Protein AF-A0A6I5R220-F1 (afdb_monomer_lite)

Sequence (274 aa):
MAISTFLANNLNDLVFGGTAYTPPTNISVQLWNASAQTAYDGYSAQTIAVGTGTWNAAATDGSGRAVISPTSLPTFPAPNSLSGDADITELRLYDGANLLYTLTFATAIQLSVGDAIEITTLDVRLGDDTTSGFSNAIELALLNHVFRGTVYTPPANLFFDAYSTAPSVADGSGGTLTDYGSYAQVSVANNATNFPNAVTSTNDSVKSTGAQIDFIQATSDATSNIAAIAVWNEAGRTNLIAVAPLPTSKPVQSGNNVYIPNGQELMRIKPTAA

Structure (mmCIF, N/CA/C/O backbone):
data_AF-A0A6I5R220-F1
#
_entry.id   AF-A0A6I5R220-F1
#
loop_
_atom_site.group_PDB
_atom_site.id
_atom_site.type_symbol
_atom_site.label_atom_id
_atom_site.label_alt_id
_atom_site.label_comp_id
_atom_site.label_asym_id
_atom_site.label_entity_id
_atom_site.label_seq_id
_atom_site.pdbx_PDB_ins_code
_atom_site.Cartn_x
_atom_site.Cartn_y
_atom_site.Cartn_z
_atom_site.occupancy
_atom_site.B_iso_or_equiv
_atom_site.auth_seq_id
_atom_site.auth_comp_id
_atom_site.auth_asym_id
_atom_site.auth_atom_id
_atom_site.pdbx_PDB_model_num
ATOM 1 N N . MET A 1 1 ? 12.938 3.528 -4.477 1.00 84.94 1 MET A N 1
ATOM 2 C CA . MET A 1 1 ? 12.005 3.908 -5.559 1.00 84.94 1 MET A CA 1
ATOM 3 C C . MET A 1 1 ? 10.752 4.476 -4.927 1.00 84.94 1 MET A C 1
ATOM 5 O O . MET A 1 1 ? 10.307 3.920 -3.932 1.00 84.94 1 MET A O 1
ATOM 9 N N . ALA A 1 2 ? 10.218 5.554 -5.483 1.00 87.44 2 ALA A N 1
ATOM 10 C CA . ALA A 1 2 ? 8.952 6.163 -5.109 1.00 87.44 2 ALA A CA 1
ATOM 11 C C . ALA A 1 2 ? 7.800 5.517 -5.883 1.00 87.44 2 ALA A C 1
ATOM 13 O O . ALA A 1 2 ? 7.897 5.364 -7.100 1.00 87.44 2 ALA A O 1
ATOM 14 N N . ILE A 1 3 ? 6.720 5.154 -5.194 1.00 90.50 3 ILE A N 1
ATOM 15 C CA . ILE A 1 3 ? 5.463 4.723 -5.820 1.00 90.50 3 ILE A CA 1
ATOM 16 C C . ILE A 1 3 ? 4.746 5.923 -6.450 1.00 90.50 3 ILE A C 1
ATOM 18 O O . ILE A 1 3 ? 4.763 7.013 -5.888 1.00 90.50 3 ILE A O 1
ATOM 22 N N . SER A 1 4 ? 4.098 5.742 -7.598 1.00 91.69 4 SER A N 1
ATOM 23 C CA . SER A 1 4 ? 3.282 6.788 -8.212 1.00 91.69 4 SER A CA 1
ATOM 24 C C . SER A 1 4 ? 1.934 6.938 -7.507 1.00 91.69 4 SER A C 1
ATOM 26 O O . SER A 1 4 ? 1.393 5.996 -6.927 1.00 91.69 4 SER A O 1
ATOM 28 N N . THR A 1 5 ? 1.319 8.109 -7.644 1.00 90.62 5 THR A N 1
ATOM 29 C CA . THR A 1 5 ? -0.059 8.335 -7.195 1.00 90.62 5 THR A CA 1
ATOM 30 C C . THR A 1 5 ? -1.062 7.401 -7.880 1.00 90.62 5 THR A C 1
ATOM 32 O O . THR A 1 5 ? -2.004 6.943 -7.240 1.00 90.62 5 THR A O 1
ATOM 35 N N . PHE A 1 6 ? -0.853 7.084 -9.165 1.00 92.94 6 PHE A N 1
ATOM 36 C CA . PHE A 1 6 ? -1.699 6.136 -9.892 1.00 92.94 6 PHE A CA 1
ATOM 37 C C . PHE A 1 6 ? -1.700 4.770 -9.207 1.00 92.94 6 PHE A C 1
ATOM 39 O O . PHE A 1 6 ? -2.766 4.244 -8.883 1.00 92.94 6 PHE A O 1
ATOM 46 N N . LEU A 1 7 ? -0.516 4.204 -8.961 1.00 93.94 7 LEU A N 1
ATOM 47 C CA . LEU A 1 7 ? -0.417 2.886 -8.351 1.00 93.94 7 LEU A CA 1
ATOM 48 C C . LEU A 1 7 ? -0.923 2.931 -6.909 1.00 93.94 7 LEU A C 1
ATOM 50 O O . LEU A 1 7 ? -1.703 2.074 -6.514 1.00 93.94 7 LEU A O 1
ATOM 54 N N . ALA A 1 8 ? -0.552 3.959 -6.148 1.00 92.50 8 ALA A N 1
ATOM 55 C CA . ALA A 1 8 ? -0.993 4.123 -4.771 1.00 92.50 8 ALA A CA 1
ATOM 56 C C . ALA A 1 8 ? -2.530 4.171 -4.642 1.00 92.50 8 ALA A C 1
ATOM 58 O O . ALA A 1 8 ? -3.088 3.454 -3.813 1.00 92.50 8 ALA A O 1
ATOM 59 N N . ASN A 1 9 ? -3.223 4.930 -5.501 1.00 92.94 9 ASN A N 1
ATOM 60 C CA . ASN A 1 9 ? -4.690 4.978 -5.509 1.00 92.94 9 ASN A CA 1
ATOM 61 C C . ASN A 1 9 ? -5.296 3.613 -5.849 1.00 92.94 9 ASN A C 1
ATOM 63 O O . ASN A 1 9 ? -6.164 3.141 -5.121 1.00 92.94 9 ASN A O 1
ATOM 67 N N . ASN A 1 10 ? -4.800 2.944 -6.895 1.00 94.50 10 ASN A N 1
ATOM 68 C CA . ASN A 1 10 ? -5.306 1.625 -7.284 1.00 94.50 10 ASN A CA 1
ATOM 69 C C . ASN A 1 10 ? -5.078 0.564 -6.198 1.00 94.50 10 ASN A C 1
ATOM 71 O O . ASN A 1 10 ? -5.952 -0.263 -5.969 1.00 94.50 10 ASN A O 1
ATOM 75 N N . LEU A 1 11 ? -3.939 0.584 -5.498 1.00 94.56 11 LEU A N 1
ATOM 76 C CA . LEU A 1 11 ? -3.676 -0.344 -4.394 1.00 94.56 11 LEU A CA 1
ATOM 77 C C . LEU A 1 11 ? -4.565 -0.055 -3.179 1.00 94.56 11 LEU A C 1
ATOM 79 O O . LEU A 1 11 ? -5.108 -0.986 -2.586 1.00 94.56 11 LEU A O 1
ATOM 83 N N . ASN A 1 12 ? -4.766 1.221 -2.837 1.00 93.56 12 ASN A N 1
ATOM 84 C CA . ASN A 1 12 ? -5.718 1.617 -1.800 1.00 93.56 12 ASN A CA 1
ATOM 85 C C . ASN A 1 12 ? -7.146 1.178 -2.149 1.00 93.56 12 ASN A C 1
ATOM 87 O O . ASN A 1 12 ? -7.842 0.648 -1.288 1.00 93.56 12 ASN A O 1
ATOM 91 N N . ASP A 1 13 ? -7.564 1.347 -3.401 1.00 94.75 13 ASP A N 1
ATOM 92 C CA . ASP A 1 13 ? -8.899 0.978 -3.885 1.00 94.75 13 ASP A CA 1
ATOM 93 C C . ASP A 1 13 ? -9.097 -0.533 -4.049 1.00 94.75 13 ASP A C 1
ATOM 95 O O . ASP A 1 13 ? -10.219 -1.044 -3.934 1.00 94.75 13 ASP A O 1
ATOM 99 N N . LEU A 1 14 ? -8.008 -1.260 -4.291 1.00 95.25 14 LEU A N 1
ATOM 100 C CA . LEU A 1 14 ? -7.991 -2.713 -4.313 1.00 95.25 14 LEU A CA 1
ATOM 101 C C . LEU A 1 14 ? -8.173 -3.278 -2.902 1.00 95.25 14 LEU A C 1
ATOM 103 O O . LEU A 1 14 ? -8.978 -4.184 -2.718 1.00 95.25 14 LEU A O 1
ATOM 107 N N . VAL A 1 15 ? -7.454 -2.759 -1.900 1.00 94.94 15 VAL A N 1
ATOM 108 C CA . VAL A 1 15 ? -7.567 -3.239 -0.508 1.00 94.94 15 VAL A CA 1
ATOM 109 C C . VAL A 1 15 ? -8.880 -2.793 0.132 1.00 94.94 15 VAL A C 1
ATOM 111 O O . VAL A 1 15 ? -9.584 -3.602 0.742 1.00 94.94 15 VAL A O 1
ATOM 114 N N . PHE A 1 16 ? -9.220 -1.517 -0.030 1.00 93.38 16 PHE A N 1
ATOM 115 C CA . PHE A 1 16 ? -10.389 -0.876 0.555 1.00 93.38 16 PHE A CA 1
ATOM 116 C C . PHE A 1 16 ? -11.373 -0.479 -0.549 1.00 93.38 16 PHE A C 1
ATOM 118 O O . PHE A 1 16 ? -11.026 0.228 -1.484 1.00 93.38 16 PHE A O 1
ATOM 125 N N . GLY A 1 17 ? -12.635 -0.860 -0.426 1.00 90.56 17 GLY A N 1
ATOM 126 C CA . GLY A 1 17 ? -13.684 -0.577 -1.408 1.00 90.56 17 GLY A CA 1
ATOM 127 C C . GLY A 1 17 ? -13.934 -1.711 -2.401 1.00 90.56 17 GLY A C 1
ATOM 128 O O . GLY A 1 17 ? -14.949 -1.678 -3.096 1.00 90.56 17 GLY A O 1
ATOM 129 N N . GLY A 1 18 ? -13.061 -2.726 -2.427 1.00 78.81 18 GLY A N 1
ATOM 130 C CA . GLY A 1 18 ? -13.251 -3.950 -3.208 1.00 78.81 18 GLY A CA 1
ATOM 131 C C . GLY A 1 18 ? -13.250 -3.722 -4.719 1.00 78.81 18 GLY A C 1
ATOM 132 O O . GLY A 1 18 ? -13.883 -4.478 -5.456 1.00 78.81 18 GLY A O 1
ATOM 133 N N . THR A 1 19 ? -12.600 -2.657 -5.190 1.00 83.50 19 THR A N 1
ATOM 134 C CA . THR A 1 19 ? -12.535 -2.373 -6.626 1.00 83.50 19 THR A CA 1
ATOM 135 C C . THR A 1 19 ? -11.499 -3.264 -7.308 1.00 83.50 19 THR A C 1
ATOM 137 O O . THR A 1 19 ? -10.536 -3.726 -6.695 1.00 83.50 19 THR A O 1
ATOM 140 N N . ALA A 1 20 ? -11.709 -3.533 -8.595 1.00 83.31 20 ALA A N 1
ATOM 141 C CA . ALA A 1 20 ? -10.783 -4.341 -9.369 1.00 83.31 20 ALA A CA 1
ATOM 142 C C . ALA A 1 20 ? -9.606 -3.485 -9.852 1.00 83.31 20 ALA A C 1
ATOM 144 O O . ALA A 1 20 ? -9.767 -2.644 -10.734 1.00 83.31 20 ALA A O 1
ATOM 145 N N . TYR A 1 21 ? -8.416 -3.770 -9.336 1.00 94.06 21 TYR A N 1
ATOM 146 C CA . TYR A 1 21 ? -7.161 -3.470 -10.014 1.00 94.06 21 TYR A CA 1
ATOM 147 C C . TYR A 1 21 ? -6.661 -4.781 -10.616 1.00 94.06 21 TYR A C 1
ATOM 149 O O . TYR A 1 21 ? -6.528 -5.779 -9.912 1.00 94.06 21 TYR A O 1
ATOM 157 N N . THR A 1 22 ? -6.510 -4.822 -11.939 1.00 94.31 22 THR A N 1
ATOM 158 C CA . THR A 1 22 ? -6.007 -6.019 -12.623 1.00 94.31 22 THR A CA 1
ATOM 159 C C . THR A 1 22 ? -4.489 -5.936 -12.651 1.00 94.31 22 THR A C 1
ATOM 161 O O . THR A 1 22 ? -3.970 -4.879 -13.014 1.00 94.31 22 THR A O 1
ATOM 164 N N . PRO A 1 23 ? -3.769 -7.012 -12.301 1.00 93.81 23 PRO A N 1
ATOM 165 C CA . PRO A 1 23 ? -2.322 -6.974 -12.342 1.00 93.81 23 PRO A CA 1
ATOM 166 C C . PRO A 1 23 ? -1.833 -6.734 -13.782 1.00 93.81 23 PRO A C 1
ATOM 168 O O . PRO A 1 23 ? -2.408 -7.304 -14.720 1.00 93.81 23 PRO A O 1
ATOM 171 N N . PRO A 1 24 ? -0.778 -5.922 -13.977 1.00 95.12 24 PRO A N 1
ATOM 172 C CA . PRO A 1 24 ? -0.169 -5.730 -15.286 1.00 95.12 24 PRO A CA 1
ATOM 173 C C . PRO A 1 24 ? 0.271 -7.061 -15.904 1.00 95.12 24 PRO A C 1
ATOM 175 O O . PRO A 1 24 ? 0.613 -8.010 -15.204 1.00 95.12 24 PRO A O 1
ATOM 178 N N . THR A 1 25 ? 0.321 -7.131 -17.234 1.00 94.81 25 THR A N 1
ATOM 179 C CA . THR A 1 25 ? 0.922 -8.289 -17.933 1.00 94.81 25 THR A CA 1
ATOM 180 C C . THR A 1 25 ? 2.415 -8.098 -18.179 1.00 94.81 25 THR A C 1
ATOM 182 O O . THR A 1 25 ? 3.174 -9.064 -18.249 1.00 94.81 25 THR A O 1
ATOM 185 N N . ASN A 1 26 ? 2.844 -6.843 -18.295 1.00 93.56 26 ASN A N 1
ATOM 186 C CA . ASN A 1 26 ? 4.207 -6.444 -18.591 1.00 93.56 26 ASN A CA 1
ATOM 187 C C . ASN A 1 26 ? 4.517 -5.136 -17.868 1.00 93.56 26 ASN A C 1
ATOM 189 O O . ASN A 1 26 ? 3.673 -4.244 -17.829 1.00 93.56 26 ASN A O 1
ATOM 193 N N . ILE A 1 27 ? 5.742 -5.010 -17.364 1.00 95.75 27 ILE A N 1
ATOM 194 C CA . ILE A 1 27 ? 6.270 -3.760 -16.822 1.00 95.75 27 ILE A CA 1
ATOM 195 C C . ILE A 1 27 ? 7.303 -3.206 -17.794 1.00 95.75 27 ILE A C 1
ATOM 197 O O . ILE A 1 27 ? 8.318 -3.847 -18.070 1.00 95.75 27 ILE A O 1
ATOM 201 N N . SER A 1 28 ? 7.051 -2.003 -18.299 1.00 95.25 28 SER A N 1
ATOM 202 C CA . SER A 1 28 ? 8.014 -1.259 -19.105 1.00 95.25 28 SER A CA 1
ATOM 203 C C . SER A 1 28 ? 8.971 -0.498 -18.188 1.00 95.25 28 SER A C 1
ATOM 205 O O . SER A 1 28 ? 8.534 0.272 -17.336 1.00 95.25 28 SER A O 1
ATOM 207 N N . VAL A 1 29 ? 10.270 -0.663 -18.403 1.00 94.94 29 VAL A N 1
ATOM 208 C CA . VAL A 1 29 ? 11.357 0.037 -17.718 1.00 94.94 29 VAL A CA 1
ATOM 209 C C . VAL A 1 29 ? 11.937 1.081 -18.663 1.00 94.94 29 VAL A C 1
ATOM 211 O O . VAL A 1 29 ? 12.349 0.756 -19.779 1.00 94.94 29 VAL A O 1
ATOM 214 N N . GLN A 1 30 ? 11.969 2.336 -18.227 1.00 93.69 30 GLN A N 1
ATOM 215 C CA . GLN A 1 30 ? 12.412 3.463 -19.048 1.00 93.69 30 GLN A CA 1
ATOM 216 C C . GLN A 1 30 ? 13.457 4.301 -18.323 1.00 93.69 30 GLN A C 1
ATOM 218 O O . GLN A 1 30 ? 13.335 4.561 -17.126 1.00 93.69 30 GLN A O 1
ATOM 223 N N . LEU A 1 31 ? 14.458 4.746 -19.076 1.00 91.56 31 LEU A N 1
ATOM 224 C CA . LEU A 1 31 ? 15.398 5.781 -18.661 1.00 91.56 31 LEU A CA 1
ATOM 225 C C . LEU A 1 31 ? 14.782 7.142 -18.989 1.00 91.56 31 LEU A C 1
ATOM 227 O O . LEU A 1 31 ? 14.225 7.324 -20.075 1.00 91.56 31 LEU A O 1
ATOM 231 N N . TRP A 1 32 ? 14.840 8.079 -18.048 1.00 90.75 32 TRP A N 1
ATOM 232 C CA . TRP A 1 32 ? 14.077 9.320 -18.130 1.00 90.75 32 TRP A CA 1
ATOM 233 C C . TRP A 1 32 ? 14.923 10.548 -17.791 1.00 90.75 32 TRP A C 1
ATOM 235 O O . TRP A 1 32 ? 15.778 10.517 -16.898 1.00 90.75 32 TRP A O 1
ATOM 245 N N . ASN A 1 33 ? 14.645 11.648 -18.494 1.00 88.06 33 ASN A N 1
ATOM 246 C CA . ASN A 1 33 ? 15.156 12.970 -18.161 1.00 88.06 33 ASN A CA 1
ATOM 247 C C . ASN A 1 33 ? 14.024 13.822 -17.566 1.00 88.06 33 ASN A C 1
ATOM 249 O O . ASN A 1 33 ? 13.076 14.209 -18.255 1.00 88.06 33 ASN A O 1
ATOM 253 N N . ALA A 1 34 ? 14.127 14.119 -16.270 1.00 84.75 34 ALA A N 1
ATOM 254 C CA . ALA A 1 34 ? 13.133 14.889 -15.533 1.00 84.75 34 ALA A CA 1
ATOM 255 C C . ALA A 1 34 ? 12.964 16.314 -16.085 1.00 84.75 34 ALA A C 1
ATOM 257 O O . ALA A 1 34 ? 11.836 16.766 -16.279 1.00 84.75 34 ALA A O 1
ATOM 258 N N . SER A 1 35 ? 14.072 16.994 -16.401 1.00 82.94 35 SER A N 1
ATOM 259 C CA . SER A 1 35 ? 14.084 18.375 -16.904 1.00 82.94 35 SER A CA 1
ATOM 260 C C . SER A 1 35 ? 13.409 18.511 -18.270 1.00 82.94 35 SER A C 1
ATOM 262 O O . SER A 1 35 ? 12.690 19.478 -18.512 1.00 82.94 35 SER A O 1
ATOM 264 N N . ALA A 1 36 ? 13.612 17.534 -19.154 1.00 79.94 36 ALA A N 1
ATOM 265 C CA . ALA A 1 36 ? 13.024 17.491 -20.489 1.00 79.94 36 ALA A CA 1
ATOM 266 C C . ALA A 1 36 ? 11.627 16.846 -20.514 1.00 79.94 36 ALA A C 1
ATOM 268 O O . ALA A 1 36 ? 10.976 16.867 -21.555 1.00 79.94 36 ALA A O 1
ATOM 269 N N . GLN A 1 37 ? 11.177 16.260 -19.396 1.00 82.62 37 GLN A N 1
ATOM 270 C CA . GLN A 1 37 ? 9.929 15.495 -19.268 1.00 82.62 37 GLN A CA 1
ATOM 271 C C . GLN A 1 37 ? 9.706 14.481 -20.397 1.00 82.62 37 GLN A C 1
ATOM 273 O O . GLN A 1 37 ? 8.591 14.302 -20.889 1.00 82.62 37 GLN A O 1
ATOM 278 N N . THR A 1 38 ? 10.769 13.797 -20.798 1.00 79.06 38 THR A N 1
ATOM 279 C CA . THR A 1 38 ? 10.736 12.840 -21.902 1.00 79.06 38 THR A CA 1
ATOM 280 C C . THR A 1 38 ? 11.532 11.590 -21.558 1.00 79.06 38 THR A C 1
ATOM 282 O O . THR A 1 38 ? 12.466 11.612 -20.747 1.00 79.06 38 THR A O 1
ATOM 285 N N . ALA A 1 39 ? 11.130 10.477 -22.178 1.00 78.38 39 ALA A N 1
ATOM 286 C CA . ALA A 1 39 ? 11.962 9.287 -22.221 1.00 78.38 39 ALA A CA 1
ATOM 287 C C . ALA A 1 39 ? 13.267 9.643 -22.935 1.00 78.38 39 ALA A C 1
ATOM 289 O O . ALA A 1 39 ? 13.270 10.469 -23.847 1.00 78.38 39 ALA A O 1
ATOM 290 N N . TYR A 1 40 ? 14.369 9.045 -22.500 1.00 78.75 40 TYR A N 1
ATOM 291 C CA . TYR A 1 40 ? 15.665 9.398 -23.049 1.00 78.75 40 TYR A CA 1
ATOM 292 C C . TYR A 1 40 ? 15.794 8.965 -24.513 1.00 78.75 40 TYR A C 1
ATOM 294 O O . TYR A 1 40 ? 15.774 7.768 -24.820 1.00 78.75 40 TYR A O 1
ATOM 302 N N . ASP A 1 41 ? 15.946 9.942 -25.407 1.00 66.00 41 ASP A N 1
ATOM 303 C CA . ASP A 1 41 ? 16.127 9.705 -26.835 1.00 66.00 41 ASP A CA 1
ATOM 304 C C . ASP A 1 41 ? 17.394 8.868 -27.072 1.00 66.00 41 ASP A C 1
ATOM 306 O O . ASP A 1 41 ? 18.515 9.290 -26.795 1.00 66.00 41 ASP A O 1
ATOM 310 N N . GLY A 1 42 ? 17.212 7.649 -27.579 1.00 66.69 42 GLY A N 1
ATOM 311 C CA . GLY A 1 42 ? 18.303 6.717 -27.880 1.00 66.69 42 GLY A CA 1
ATOM 312 C C . GLY A 1 42 ? 18.139 5.343 -27.238 1.00 66.69 42 GLY A C 1
ATOM 313 O O . GLY A 1 42 ? 18.627 4.363 -27.802 1.00 66.69 42 GLY A O 1
ATOM 314 N N . TYR A 1 43 ? 17.383 5.230 -26.140 1.00 74.94 43 TYR A N 1
ATOM 315 C CA . TYR A 1 43 ? 17.074 3.936 -25.528 1.00 74.94 43 TYR A CA 1
ATOM 316 C C . TYR A 1 43 ? 15.603 3.581 -25.670 1.00 74.94 43 TYR A C 1
ATOM 318 O O . TYR A 1 43 ? 14.709 4.305 -25.240 1.00 74.94 43 TYR A O 1
ATOM 326 N N . SER A 1 44 ? 15.352 2.402 -26.233 1.00 83.69 44 SER A N 1
ATOM 327 C CA . SER A 1 44 ? 14.016 1.817 -26.197 1.00 83.69 44 SER A CA 1
ATOM 328 C C . SER A 1 44 ? 13.691 1.333 -24.788 1.00 83.69 44 SER A C 1
ATOM 330 O O . SER A 1 44 ? 14.550 0.768 -24.101 1.00 83.69 44 SER A O 1
ATOM 332 N N . ALA A 1 45 ? 12.431 1.515 -24.392 1.00 88.12 45 ALA A N 1
ATOM 333 C CA . ALA A 1 45 ? 11.891 0.917 -23.184 1.00 88.12 45 ALA A CA 1
ATOM 334 C C . ALA A 1 45 ? 12.168 -0.592 -23.169 1.00 88.12 45 ALA A C 1
ATOM 336 O O . ALA A 1 45 ? 11.931 -1.288 -24.159 1.00 88.12 45 ALA A O 1
ATOM 337 N N . GLN A 1 46 ? 12.656 -1.094 -22.041 1.00 93.56 46 GLN A N 1
ATOM 338 C CA . GLN A 1 46 ? 12.816 -2.528 -21.826 1.00 93.56 46 GLN A CA 1
ATOM 339 C C . GLN A 1 46 ? 11.546 -3.077 -21.194 1.00 93.56 46 GLN A C 1
ATOM 341 O O . GLN A 1 46 ? 10.858 -2.367 -20.470 1.00 93.56 46 GLN A O 1
ATOM 346 N N . THR A 1 47 ? 11.209 -4.335 -21.460 1.00 92.44 47 THR A N 1
ATOM 347 C CA . THR A 1 47 ? 9.999 -4.950 -20.902 1.00 92.44 47 THR A CA 1
ATOM 348 C C . THR A 1 47 ? 10.366 -6.130 -20.022 1.00 92.44 47 THR A C 1
ATOM 350 O O . THR A 1 47 ? 11.117 -7.008 -20.439 1.00 92.44 47 THR A O 1
ATOM 353 N N . ILE A 1 48 ? 9.801 -6.166 -18.819 1.00 92.31 48 ILE A N 1
ATOM 354 C CA . ILE A 1 48 ? 9.874 -7.305 -17.910 1.00 92.31 48 ILE A CA 1
ATOM 355 C C . ILE A 1 48 ? 8.473 -7.905 -17.824 1.00 92.31 48 ILE A C 1
ATOM 357 O O . ILE A 1 48 ? 7.529 -7.232 -17.408 1.00 92.31 48 ILE A O 1
ATOM 361 N N . ALA A 1 49 ? 8.328 -9.169 -18.217 1.00 93.50 49 ALA A N 1
ATOM 362 C CA . ALA A 1 49 ? 7.058 -9.873 -18.083 1.00 93.50 49 ALA A CA 1
ATOM 363 C C . ALA A 1 49 ? 6.652 -9.974 -16.604 1.00 93.50 49 ALA A C 1
ATOM 365 O O . ALA A 1 49 ? 7.486 -10.244 -15.736 1.00 93.50 49 ALA A O 1
ATOM 366 N N . VAL A 1 50 ? 5.367 -9.797 -16.312 1.00 92.06 50 VAL A N 1
ATOM 367 C CA . VAL A 1 50 ? 4.817 -10.073 -14.981 1.00 92.06 50 VAL A CA 1
ATOM 368 C C . VAL A 1 50 ? 4.584 -11.574 -14.850 1.00 92.06 50 VAL A C 1
ATOM 370 O O . VAL A 1 50 ? 3.987 -12.199 -15.726 1.00 92.06 50 VAL A O 1
ATOM 373 N N . GLY A 1 51 ? 5.071 -12.177 -13.765 1.00 89.56 51 GLY A N 1
ATOM 374 C CA . GLY A 1 51 ? 4.902 -13.615 -13.557 1.00 89.56 51 GLY A CA 1
ATOM 375 C C . GLY A 1 51 ? 5.818 -14.220 -12.500 1.00 89.56 51 GLY A C 1
ATOM 376 O O . GLY A 1 51 ? 6.888 -13.700 -12.185 1.00 89.56 51 GLY A O 1
ATOM 377 N N . THR A 1 52 ? 5.415 -15.378 -11.978 1.00 80.94 52 THR A N 1
ATOM 378 C CA . THR A 1 52 ? 6.086 -16.073 -10.866 1.00 80.94 52 THR A CA 1
ATOM 379 C C . THR A 1 52 ? 7.492 -16.595 -11.175 1.00 80.94 52 THR A C 1
ATOM 381 O O . THR A 1 52 ? 8.184 -16.977 -10.235 1.00 80.94 52 THR A O 1
ATOM 384 N N . GLY A 1 53 ? 7.895 -16.649 -12.451 1.00 85.69 53 GLY A N 1
ATOM 385 C CA . GLY A 1 53 ? 9.250 -17.017 -12.891 1.00 85.69 53 GLY A CA 1
ATOM 386 C C . GLY A 1 53 ? 10.137 -15.826 -13.278 1.00 85.69 53 GLY A C 1
ATOM 387 O O . GLY A 1 53 ? 11.354 -15.972 -13.365 1.00 85.69 53 GLY A O 1
ATOM 388 N N . THR A 1 54 ? 9.541 -14.651 -13.482 1.00 92.56 54 THR A N 1
ATOM 389 C CA . THR A 1 54 ? 10.251 -13.429 -13.896 1.00 92.56 54 THR A CA 1
ATOM 390 C C . THR A 1 54 ? 10.544 -12.516 -12.711 1.00 92.56 54 THR A C 1
ATOM 392 O O . THR A 1 54 ? 11.463 -11.705 -12.757 1.00 92.56 54 THR A O 1
ATOM 395 N N . TRP A 1 55 ? 9.783 -12.666 -11.627 1.00 95.31 55 TRP A N 1
ATOM 396 C CA . TRP A 1 55 ? 9.969 -11.934 -10.384 1.00 95.31 55 TRP A CA 1
ATOM 397 C C . TRP A 1 55 ? 10.076 -12.897 -9.212 1.00 95.31 55 TRP A C 1
ATOM 399 O O . TRP A 1 55 ? 9.291 -13.849 -9.090 1.00 95.31 55 TRP A O 1
ATOM 409 N N . ASN A 1 56 ? 11.040 -12.622 -8.332 1.00 94.81 56 ASN A N 1
ATOM 410 C CA . ASN A 1 56 ? 11.157 -13.320 -7.061 1.00 94.81 56 ASN A CA 1
ATOM 411 C C . ASN A 1 56 ? 9.855 -13.165 -6.268 1.00 94.81 56 ASN A C 1
ATOM 413 O O . ASN A 1 56 ? 9.114 -12.198 -6.441 1.00 94.81 56 ASN A O 1
ATOM 417 N N . ALA A 1 57 ? 9.556 -14.124 -5.392 1.00 94.25 57 ALA A N 1
ATOM 418 C CA . ALA A 1 57 ? 8.477 -13.923 -4.434 1.00 94.25 57 ALA A CA 1
ATOM 419 C C . ALA A 1 57 ? 8.779 -12.685 -3.585 1.00 94.25 57 ALA A C 1
ATOM 421 O O . ALA A 1 57 ? 9.916 -12.526 -3.137 1.00 94.25 57 ALA A O 1
ATOM 422 N N . ALA A 1 58 ? 7.775 -11.828 -3.371 1.00 94.06 58 ALA A N 1
ATOM 423 C CA . ALA A 1 58 ? 7.945 -10.713 -2.453 1.00 94.06 58 ALA A CA 1
ATOM 424 C C . ALA A 1 58 ? 8.344 -11.260 -1.074 1.00 94.06 58 ALA A C 1
ATOM 426 O O . ALA A 1 58 ? 7.759 -12.241 -0.601 1.00 94.06 58 ALA A O 1
ATOM 427 N N . ALA A 1 59 ? 9.324 -10.627 -0.442 1.00 93.19 59 ALA A N 1
ATOM 428 C CA . ALA A 1 59 ? 9.838 -10.996 0.873 1.00 93.19 59 ALA A CA 1
ATOM 429 C C . ALA A 1 59 ? 10.126 -9.739 1.699 1.00 93.19 59 ALA A C 1
ATOM 431 O O . ALA A 1 59 ? 10.087 -8.629 1.179 1.00 93.19 59 ALA A O 1
ATOM 432 N N . THR A 1 60 ? 10.409 -9.892 2.989 1.00 90.50 60 THR A N 1
ATOM 433 C CA . THR A 1 60 ? 10.913 -8.781 3.802 1.00 90.50 60 THR A CA 1
ATOM 434 C C . THR A 1 60 ? 12.426 -8.659 3.651 1.00 90.50 60 THR A C 1
ATOM 436 O O . THR A 1 60 ? 13.131 -9.669 3.711 1.00 90.50 60 THR A O 1
ATOM 439 N N . ASP A 1 61 ? 12.940 -7.441 3.496 1.00 87.75 61 ASP A N 1
ATOM 440 C CA . ASP A 1 61 ? 14.379 -7.179 3.556 1.00 87.75 61 ASP A CA 1
ATOM 441 C C . ASP A 1 61 ? 14.920 -7.279 4.999 1.00 87.75 61 ASP A C 1
ATOM 443 O O . ASP A 1 61 ? 14.179 -7.515 5.955 1.00 87.75 61 ASP A O 1
ATOM 447 N N . GLY A 1 62 ? 16.231 -7.092 5.179 1.00 84.25 62 GLY A N 1
ATOM 448 C CA . GLY A 1 62 ? 16.864 -7.119 6.506 1.00 84.25 62 GLY A CA 1
ATOM 449 C C . GLY A 1 62 ? 16.379 -6.025 7.471 1.00 84.25 62 GLY A C 1
ATOM 450 O O . GLY A 1 62 ? 16.704 -6.075 8.654 1.00 84.25 62 GLY A O 1
ATOM 451 N N . SER A 1 63 ? 15.610 -5.047 6.985 1.00 82.50 63 SER A N 1
ATOM 452 C CA . SER A 1 63 ? 14.952 -4.006 7.779 1.00 82.50 63 SER A CA 1
ATOM 453 C C . SER A 1 63 ? 13.462 -4.288 8.002 1.00 82.50 63 SER A C 1
ATOM 455 O O . SER A 1 63 ? 12.771 -3.452 8.576 1.00 82.50 63 SER A O 1
ATOM 457 N N . GLY A 1 64 ? 12.961 -5.448 7.567 1.00 83.19 64 GLY A N 1
ATOM 458 C CA . GLY A 1 64 ? 11.570 -5.855 7.737 1.00 83.19 64 GLY A CA 1
ATOM 459 C C . GLY A 1 64 ? 10.601 -5.257 6.717 1.00 83.19 64 GLY A C 1
ATOM 460 O O . GLY A 1 64 ? 9.401 -5.408 6.911 1.00 83.19 64 GLY A O 1
ATOM 461 N N . ARG A 1 65 ? 11.076 -4.606 5.646 1.00 84.19 65 ARG A N 1
ATOM 462 C CA . ARG A 1 65 ? 10.212 -3.971 4.632 1.00 84.19 65 ARG A CA 1
ATOM 463 C C . ARG A 1 65 ? 9.909 -4.917 3.487 1.00 84.19 65 ARG A C 1
ATOM 465 O O . ARG A 1 65 ? 10.813 -5.616 3.026 1.00 84.19 65 ARG A O 1
ATOM 472 N N . ALA A 1 66 ? 8.682 -4.893 2.977 1.00 89.56 66 ALA A N 1
ATOM 473 C CA . ALA A 1 66 ? 8.313 -5.668 1.801 1.00 89.56 66 ALA A CA 1
ATOM 474 C C . ALA A 1 66 ? 9.112 -5.221 0.563 1.00 89.56 66 ALA A C 1
ATOM 476 O O . ALA A 1 66 ? 9.105 -4.050 0.178 1.00 89.56 66 ALA A O 1
ATOM 477 N N . VAL A 1 67 ? 9.796 -6.169 -0.071 1.00 92.56 67 VAL A N 1
ATOM 478 C CA . VAL A 1 67 ? 10.613 -5.973 -1.268 1.00 92.56 67 VAL A CA 1
ATOM 479 C C . VAL A 1 67 ? 10.327 -7.057 -2.300 1.00 92.56 67 VAL A C 1
ATOM 481 O O . VAL A 1 67 ? 10.042 -8.210 -1.967 1.00 92.56 67 VAL A O 1
ATOM 484 N N . ILE A 1 68 ? 10.411 -6.687 -3.573 1.00 94.50 68 ILE A N 1
ATOM 485 C CA . ILE A 1 68 ? 10.381 -7.607 -4.703 1.00 94.50 68 ILE A CA 1
ATOM 486 C C . ILE A 1 68 ? 11.376 -7.160 -5.772 1.00 94.50 68 ILE A C 1
ATOM 488 O O . ILE A 1 68 ? 11.565 -5.964 -5.998 1.00 94.50 68 ILE A O 1
ATOM 492 N N . SER A 1 69 ? 11.983 -8.132 -6.447 1.00 94.31 69 SER A N 1
ATOM 493 C CA . SER A 1 69 ? 13.023 -7.892 -7.451 1.00 94.31 69 SER A CA 1
ATOM 494 C C . SER A 1 69 ? 12.842 -8.867 -8.619 1.00 94.31 69 SER A C 1
ATOM 496 O O . SER A 1 69 ? 12.397 -10.005 -8.400 1.00 94.31 69 SER A O 1
ATOM 498 N N . PRO A 1 70 ? 13.157 -8.465 -9.860 1.00 94.19 70 PRO A N 1
ATOM 499 C CA . PRO A 1 70 ? 13.086 -9.364 -11.002 1.00 94.19 70 PRO A CA 1
ATOM 500 C C . PRO A 1 70 ? 14.195 -10.426 -10.915 1.00 94.19 70 PRO A C 1
ATOM 502 O O . PRO A 1 70 ? 15.236 -10.213 -10.294 1.00 94.19 70 PRO A O 1
A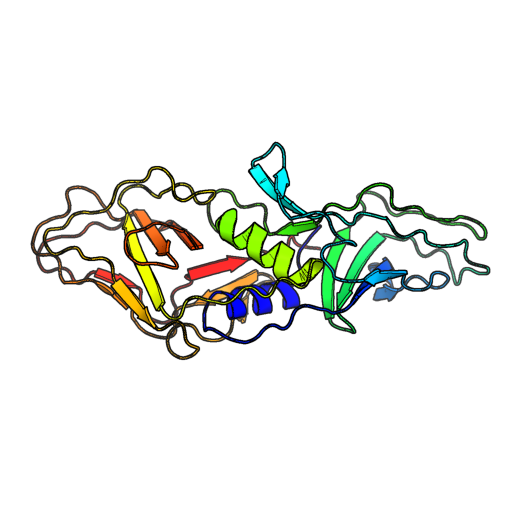TOM 505 N N . THR A 1 71 ? 13.983 -11.584 -11.540 1.00 93.25 71 THR A N 1
ATOM 506 C CA . THR A 1 71 ? 14.972 -12.676 -11.606 1.00 93.25 71 THR A CA 1
ATOM 507 C C . THR A 1 71 ? 16.056 -12.417 -12.652 1.00 93.25 71 THR A C 1
ATOM 509 O O . THR A 1 71 ? 17.152 -12.964 -12.555 1.00 93.25 71 THR A O 1
ATOM 512 N N . SER A 1 72 ? 15.766 -11.553 -13.626 1.00 90.12 72 SER A N 1
ATOM 513 C CA . SER A 1 72 ? 16.700 -11.054 -14.634 1.00 90.12 72 SER A CA 1
ATOM 514 C C . SER A 1 72 ? 16.507 -9.555 -14.820 1.00 90.12 72 SER A C 1
ATOM 516 O O . SER A 1 72 ? 15.371 -9.089 -14.934 1.00 90.12 72 SER A O 1
ATOM 518 N N . LEU A 1 73 ? 17.605 -8.809 -14.890 1.00 89.56 73 LEU A N 1
ATOM 519 C CA . LEU A 1 73 ? 17.565 -7.359 -15.035 1.00 89.56 73 LEU A CA 1
ATOM 520 C C . LEU A 1 73 ? 17.681 -6.944 -16.505 1.00 89.56 73 LEU A C 1
ATOM 522 O O . LEU A 1 73 ? 18.377 -7.609 -17.277 1.00 89.56 73 LEU A O 1
ATOM 526 N N . PRO A 1 74 ? 16.988 -5.870 -16.914 1.00 88.19 74 PRO A N 1
ATOM 527 C CA . PRO A 1 74 ? 17.075 -5.381 -18.275 1.00 88.19 74 PRO A CA 1
ATOM 528 C C . PRO A 1 74 ? 18.431 -4.716 -18.519 1.00 88.19 74 PRO A C 1
ATOM 530 O O . PRO A 1 74 ? 18.967 -4.005 -17.664 1.00 88.19 74 PRO A O 1
ATOM 533 N N . THR A 1 75 ? 18.944 -4.901 -19.729 1.00 88.50 75 THR A N 1
ATOM 534 C CA . THR A 1 75 ? 20.066 -4.136 -20.264 1.00 88.50 75 THR A CA 1
ATOM 535 C C . THR A 1 75 ? 19.539 -3.152 -21.295 1.00 88.50 75 THR A C 1
ATOM 537 O O . THR A 1 75 ? 18.641 -3.457 -22.079 1.00 88.50 75 THR A O 1
ATOM 540 N N . PHE A 1 76 ? 20.081 -1.944 -21.279 1.00 89.00 76 PHE A N 1
ATOM 541 C CA . PHE A 1 76 ? 19.779 -0.895 -22.237 1.00 89.00 76 PHE A CA 1
ATOM 542 C C . PHE A 1 76 ? 20.933 -0.845 -23.248 1.00 89.00 76 PHE A C 1
ATOM 544 O O . PHE A 1 76 ? 22.039 -0.429 -22.886 1.00 89.00 76 PHE A O 1
ATOM 551 N N . PRO A 1 77 ? 20.719 -1.320 -24.491 1.00 87.00 77 PRO A N 1
ATOM 552 C CA . PRO A 1 77 ? 21.772 -1.387 -25.499 1.00 87.00 77 PRO A CA 1
ATOM 553 C C . PRO A 1 77 ? 22.247 0.001 -25.904 1.00 87.00 77 PRO A C 1
ATOM 555 O O . PRO A 1 77 ? 21.448 0.932 -25.928 1.00 87.00 77 PRO A O 1
ATOM 558 N N . ALA A 1 78 ? 23.516 0.106 -26.295 1.00 84.62 78 ALA A N 1
ATOM 559 C CA . ALA A 1 78 ? 24.109 1.382 -26.653 1.00 84.62 78 ALA A CA 1
ATOM 560 C C . ALA A 1 78 ? 23.322 2.127 -27.749 1.00 84.62 78 ALA A C 1
ATOM 562 O O . ALA A 1 78 ? 22.972 1.523 -28.772 1.00 84.62 78 ALA A O 1
ATOM 563 N N . PRO A 1 79 ? 23.057 3.433 -27.570 1.00 79.69 79 PRO A N 1
ATOM 564 C CA . PRO A 1 79 ? 22.309 4.217 -28.530 1.00 79.69 79 PRO A CA 1
ATOM 565 C C . PRO A 1 79 ? 23.202 4.521 -29.735 1.00 79.69 79 PRO A C 1
ATOM 567 O O . PRO A 1 79 ? 24.373 4.872 -29.592 1.00 79.69 79 PRO A O 1
ATOM 570 N N . ASN A 1 80 ? 22.634 4.431 -30.940 1.00 77.38 80 ASN A N 1
ATOM 571 C CA . ASN A 1 80 ? 23.341 4.755 -32.188 1.00 77.38 80 ASN A CA 1
ATOM 572 C C . ASN A 1 80 ? 23.458 6.272 -32.434 1.00 77.38 80 ASN A C 1
ATOM 574 O O . ASN A 1 80 ? 24.197 6.706 -33.317 1.00 77.38 80 ASN A O 1
ATOM 578 N N . SER A 1 81 ? 22.707 7.075 -31.680 1.00 78.62 81 SER A N 1
ATOM 579 C CA . SER A 1 81 ? 22.711 8.537 -31.719 1.00 78.62 81 SER A CA 1
ATOM 580 C C . SER A 1 81 ? 22.084 9.089 -30.441 1.00 78.62 81 SER A C 1
ATOM 582 O O . SER A 1 81 ? 21.142 8.484 -29.932 1.00 78.62 81 SER A O 1
ATOM 584 N N . LEU A 1 82 ? 22.553 10.250 -29.984 1.00 75.06 82 LEU A N 1
ATOM 585 C CA . LEU A 1 82 ? 21.982 11.004 -28.865 1.00 75.06 82 LEU A CA 1
ATOM 586 C C . LEU A 1 82 ? 21.531 12.384 -29.361 1.00 75.06 82 LEU A C 1
ATOM 588 O O . LEU A 1 82 ? 22.318 13.098 -29.989 1.00 75.06 82 LEU A O 1
ATOM 592 N N . SER A 1 83 ? 20.277 12.767 -29.118 1.00 67.38 83 SER A N 1
ATOM 593 C CA . SER A 1 83 ? 19.770 14.121 -29.391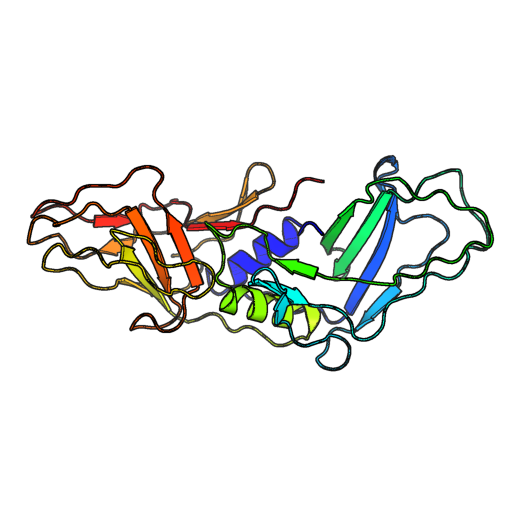 1.00 67.38 83 SER A CA 1
ATOM 594 C C . SER A 1 83 ? 20.002 15.026 -28.178 1.00 67.38 83 SER A C 1
ATOM 596 O O . SER A 1 83 ? 19.104 15.282 -27.386 1.00 67.38 83 SER A O 1
ATOM 598 N N . GLY A 1 84 ? 21.226 15.554 -28.073 1.00 63.50 84 GLY A N 1
ATOM 599 C CA . GLY A 1 84 ? 21.625 16.530 -27.052 1.00 63.50 84 GLY A CA 1
ATOM 600 C C . GLY A 1 84 ? 22.086 15.918 -25.724 1.00 63.50 84 GLY A C 1
ATOM 601 O O . GLY A 1 84 ? 21.739 14.787 -25.396 1.00 63.50 84 GLY A O 1
ATOM 602 N N . ASP A 1 85 ? 22.875 16.696 -24.972 1.00 61.00 85 ASP A N 1
ATOM 603 C CA . ASP A 1 85 ? 23.391 16.381 -23.626 1.00 61.00 85 ASP A CA 1
ATOM 604 C C . ASP A 1 85 ? 22.262 16.428 -22.586 1.00 61.00 85 ASP A C 1
ATOM 606 O O . ASP A 1 85 ? 22.194 17.302 -21.720 1.00 61.00 85 ASP A O 1
ATOM 610 N N . ALA A 1 86 ? 21.295 15.533 -22.718 1.00 67.19 86 ALA A N 1
ATOM 611 C CA . ALA A 1 86 ? 20.349 15.282 -21.656 1.00 67.19 86 ALA A CA 1
ATOM 612 C C . ALA A 1 86 ? 20.986 14.266 -20.695 1.00 67.19 86 ALA A C 1
ATOM 614 O O . ALA A 1 86 ? 21.502 13.229 -21.108 1.00 67.19 86 ALA A O 1
ATOM 615 N N . ASP A 1 87 ? 20.942 14.550 -19.403 1.00 86.81 87 ASP A N 1
ATOM 616 C CA . ASP A 1 87 ? 21.375 13.589 -18.394 1.00 86.81 87 ASP A CA 1
ATOM 617 C C . ASP A 1 87 ? 20.224 12.632 -18.093 1.00 86.81 87 ASP A C 1
ATOM 619 O O . ASP A 1 87 ? 19.061 13.051 -17.994 1.00 86.81 87 ASP A O 1
ATOM 623 N N . ILE A 1 88 ? 20.519 11.356 -17.863 1.00 88.38 88 ILE A N 1
ATOM 624 C CA . ILE A 1 88 ? 19.524 10.471 -17.261 1.00 88.38 88 ILE A CA 1
ATOM 625 C C . ILE A 1 88 ? 19.466 10.795 -15.775 1.00 88.38 88 ILE A C 1
ATOM 627 O O . ILE A 1 88 ? 20.444 10.671 -15.041 1.00 88.38 88 ILE A O 1
ATOM 631 N N . THR A 1 89 ? 18.288 11.193 -15.322 1.00 91.88 89 THR A N 1
ATOM 632 C CA . THR A 1 89 ? 18.047 11.584 -13.927 1.00 91.88 89 THR A CA 1
ATOM 633 C C . THR A 1 89 ? 17.165 10.582 -13.206 1.00 91.88 89 THR A C 1
ATOM 635 O O . THR A 1 89 ? 17.212 10.504 -11.980 1.00 91.88 89 THR A O 1
ATOM 638 N N . GLU A 1 90 ? 16.414 9.766 -13.949 1.00 93.31 90 GLU A N 1
ATOM 639 C CA . GLU A 1 90 ? 15.477 8.818 -13.370 1.00 93.31 90 GLU A CA 1
ATOM 640 C C . GLU A 1 90 ? 15.412 7.485 -14.132 1.00 93.31 90 GLU A C 1
ATOM 642 O O . GLU A 1 90 ? 15.629 7.411 -15.344 1.00 93.31 90 GLU A O 1
ATOM 647 N N . LEU A 1 91 ? 15.031 6.433 -13.408 1.00 93.31 91 LEU A N 1
ATOM 648 C CA . LEU A 1 91 ? 14.533 5.167 -13.944 1.00 93.31 91 LEU A CA 1
ATOM 649 C C . LEU A 1 91 ? 13.055 5.029 -13.565 1.00 93.31 91 LEU A C 1
ATOM 651 O O . LEU A 1 91 ? 12.698 5.166 -12.395 1.00 93.31 91 LEU A O 1
ATOM 655 N N . ARG A 1 92 ? 12.189 4.724 -14.528 1.00 94.56 92 ARG A N 1
ATOM 656 C CA . ARG A 1 92 ? 10.738 4.638 -14.319 1.00 94.56 92 ARG A CA 1
ATOM 657 C C . ARG A 1 92 ? 10.176 3.281 -14.713 1.00 94.56 92 ARG A C 1
ATOM 659 O O . ARG A 1 92 ? 10.629 2.677 -15.685 1.00 94.56 92 ARG A O 1
ATOM 666 N N . LEU A 1 93 ? 9.169 2.827 -13.970 1.00 95.56 93 LEU A N 1
ATOM 667 C CA . LEU A 1 93 ? 8.400 1.611 -14.249 1.00 95.56 93 LEU A CA 1
ATOM 668 C C . LEU A 1 93 ? 6.980 1.981 -14.667 1.00 95.56 93 LEU A C 1
ATOM 670 O O . LEU A 1 93 ? 6.346 2.791 -13.993 1.00 95.56 93 LEU A O 1
ATOM 674 N N . TYR A 1 94 ? 6.474 1.356 -15.726 1.00 96.06 94 TYR A N 1
ATOM 675 C CA . TYR A 1 94 ? 5.160 1.635 -16.305 1.00 96.06 94 TYR A CA 1
ATOM 676 C C . TYR A 1 94 ? 4.340 0.364 -16.535 1.00 96.06 94 TYR A C 1
ATOM 678 O O . TYR A 1 94 ? 4.891 -0.664 -16.929 1.00 96.06 94 TYR A O 1
ATOM 686 N N . ASP A 1 95 ? 3.021 0.482 -16.380 1.00 95.81 95 ASP A N 1
ATOM 687 C CA . ASP A 1 95 ? 2.019 -0.426 -16.949 1.00 95.81 95 ASP A CA 1
ATOM 688 C C . ASP A 1 95 ? 1.284 0.303 -18.082 1.00 95.81 95 ASP A C 1
ATOM 690 O O . ASP A 1 95 ? 0.488 1.220 -17.853 1.00 95.81 95 ASP A O 1
ATOM 694 N N . GLY A 1 96 ? 1.615 -0.045 -19.327 1.00 94.19 96 GLY A N 1
ATOM 695 C CA . GLY A 1 96 ? 1.191 0.726 -20.493 1.00 94.19 96 GLY A CA 1
ATOM 696 C C . GLY A 1 96 ? 1.630 2.191 -20.378 1.00 94.19 96 GLY A C 1
ATOM 697 O O . GLY A 1 96 ? 2.822 2.483 -20.330 1.00 94.19 96 GLY A O 1
ATOM 698 N N . ALA A 1 97 ? 0.664 3.112 -20.330 1.00 93.81 97 ALA A N 1
ATOM 699 C CA . ALA A 1 97 ? 0.910 4.548 -20.158 1.00 93.81 97 ALA A CA 1
ATOM 700 C C . ALA A 1 97 ? 0.938 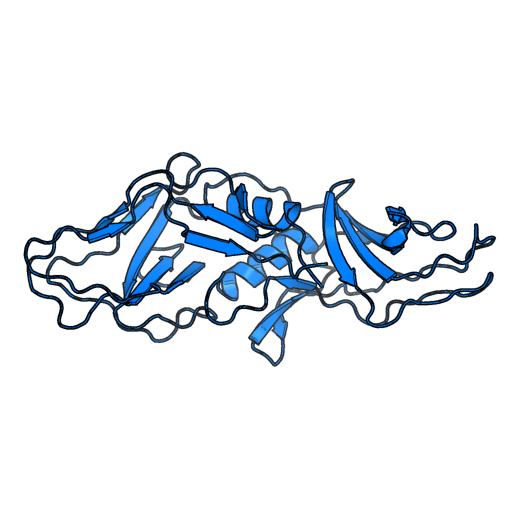5.002 -18.684 1.00 93.81 97 ALA A C 1
ATOM 702 O O . ALA A 1 97 ? 1.236 6.163 -18.401 1.00 93.81 97 ALA A O 1
ATOM 703 N N . ASN A 1 98 ? 0.617 4.117 -17.740 1.00 94.56 98 ASN A N 1
ATOM 704 C CA . ASN A 1 98 ? 0.499 4.472 -16.333 1.00 94.56 98 ASN A CA 1
ATOM 705 C C . ASN A 1 98 ? 1.848 4.325 -15.633 1.00 94.56 98 ASN A C 1
ATOM 707 O O . ASN A 1 98 ? 2.411 3.233 -15.575 1.00 94.56 98 ASN A O 1
ATOM 711 N N . LEU A 1 99 ? 2.363 5.421 -15.075 1.00 94.50 99 LEU A N 1
ATOM 712 C CA . LEU A 1 99 ? 3.552 5.382 -14.227 1.00 94.50 99 LEU A CA 1
ATOM 713 C C . LEU A 1 99 ? 3.242 4.581 -12.959 1.00 94.50 99 LEU A C 1
ATOM 715 O O . LEU A 1 99 ? 2.228 4.834 -12.311 1.00 94.50 99 LEU A O 1
ATOM 719 N N . LEU A 1 100 ? 4.125 3.662 -12.580 1.00 94.75 100 LEU A N 1
ATOM 720 C CA . LEU A 1 100 ? 4.024 2.862 -11.359 1.00 94.75 100 LEU A CA 1
ATOM 721 C C . LEU A 1 100 ? 5.043 3.292 -10.311 1.00 94.75 100 LEU A C 1
ATOM 723 O O . LEU A 1 100 ? 4.682 3.486 -9.154 1.00 94.75 100 LEU A O 1
ATOM 727 N N . TYR A 1 101 ? 6.303 3.448 -10.721 1.00 94.06 101 TYR A N 1
ATOM 728 C CA . TYR A 1 101 ? 7.399 3.818 -9.831 1.00 94.06 101 TYR A CA 1
ATOM 729 C C . TYR A 1 101 ? 8.417 4.717 -10.518 1.00 94.06 101 TYR A C 1
ATOM 731 O O . TYR A 1 101 ? 8.677 4.565 -11.712 1.00 94.06 101 TYR A O 1
ATOM 739 N N . THR A 1 102 ? 9.069 5.553 -9.715 1.00 92.12 102 THR A N 1
ATOM 740 C CA . THR A 1 102 ? 10.221 6.368 -10.107 1.00 92.12 102 THR A CA 1
ATOM 741 C C . THR A 1 102 ? 11.399 6.088 -9.178 1.00 92.12 102 THR A C 1
ATOM 743 O O . THR A 1 102 ? 11.268 6.041 -7.956 1.00 92.12 102 THR A O 1
ATOM 746 N N . LEU A 1 103 ? 12.581 5.895 -9.743 1.00 92.00 103 LEU A N 1
ATOM 747 C CA . LEU A 1 103 ? 13.856 5.972 -9.044 1.00 92.00 103 LEU A CA 1
ATOM 748 C C . LEU A 1 103 ? 14.559 7.236 -9.515 1.00 92.00 103 LEU A C 1
ATOM 750 O O . LEU A 1 103 ? 14.906 7.317 -10.687 1.00 92.00 103 LEU A O 1
ATOM 754 N N . THR A 1 104 ? 14.814 8.173 -8.614 1.00 91.25 104 THR A N 1
ATOM 755 C CA . THR A 1 104 ? 15.650 9.338 -8.912 1.00 91.25 104 THR A CA 1
ATOM 756 C C . THR A 1 104 ? 17.098 9.009 -8.578 1.00 91.25 104 THR A C 1
ATOM 758 O O . THR A 1 104 ? 17.394 8.517 -7.484 1.00 91.25 104 THR A O 1
ATOM 761 N N . PHE A 1 105 ? 18.008 9.250 -9.517 1.00 89.81 105 PHE A N 1
ATOM 762 C CA . PHE A 1 105 ? 19.435 9.073 -9.281 1.00 89.81 105 PHE A CA 1
ATOM 763 C C . PHE A 1 105 ? 19.979 10.239 -8.454 1.00 89.81 105 PHE A C 1
ATOM 765 O O . PHE A 1 105 ? 19.678 11.400 -8.717 1.00 89.81 105 PHE A O 1
ATOM 772 N N . ALA A 1 106 ? 20.823 9.935 -7.463 1.00 89.69 106 ALA A N 1
ATOM 773 C CA . ALA A 1 106 ? 21.464 10.961 -6.635 1.00 89.69 106 ALA A CA 1
ATOM 774 C C . ALA A 1 106 ? 22.406 11.870 -7.444 1.00 89.69 106 ALA A C 1
ATOM 776 O O . ALA A 1 106 ? 22.693 13.000 -7.059 1.00 89.69 106 ALA A O 1
ATOM 777 N N . THR A 1 107 ? 22.916 11.363 -8.563 1.00 90.69 107 THR A N 1
ATOM 778 C CA . THR A 1 107 ? 23.707 12.117 -9.528 1.00 90.69 107 THR A CA 1
ATOM 779 C C . THR A 1 107 ? 23.225 11.732 -10.908 1.00 90.69 107 THR A C 1
ATOM 781 O O . THR A 1 107 ? 23.015 10.551 -11.185 1.00 90.69 107 THR A O 1
ATOM 784 N N . ALA A 1 108 ? 23.027 12.738 -11.751 1.00 90.12 108 ALA A N 1
ATOM 785 C CA . ALA A 1 108 ? 22.593 12.520 -13.111 1.00 90.12 108 ALA A CA 1
ATOM 786 C C . ALA A 1 108 ? 23.668 11.735 -13.883 1.00 90.12 108 ALA A C 1
ATOM 788 O O . ALA A 1 108 ? 24.869 11.975 -13.726 1.00 90.12 108 ALA A O 1
ATOM 789 N N . ILE A 1 109 ? 23.234 10.761 -14.675 1.00 89.25 109 ILE A N 1
ATOM 790 C CA . ILE A 1 109 ? 24.115 9.906 -15.463 1.00 89.25 109 ILE A CA 1
ATOM 791 C C . ILE A 1 109 ? 24.305 10.572 -16.820 1.00 89.25 109 ILE A C 1
ATOM 793 O O . ILE A 1 109 ? 23.363 10.703 -17.603 1.00 89.25 109 ILE A O 1
ATOM 797 N N . GLN A 1 110 ? 25.540 10.989 -17.069 1.00 87.94 110 GLN A N 1
ATOM 798 C CA . GLN A 1 110 ? 26.001 11.499 -18.354 1.00 87.94 110 GLN A CA 1
ATOM 799 C C . GLN A 1 110 ? 26.308 10.329 -19.280 1.00 87.94 110 GLN A C 1
ATOM 801 O O . GLN A 1 110 ? 26.917 9.353 -18.839 1.00 87.94 110 GLN A O 1
ATOM 806 N N . LEU A 1 111 ? 25.919 10.434 -20.548 1.00 82.19 111 LEU A N 1
ATOM 807 C CA . LEU A 1 111 ? 26.137 9.381 -21.531 1.00 82.19 111 LEU A CA 1
ATOM 808 C C . LEU A 1 111 ? 26.775 9.899 -22.806 1.00 82.19 111 LEU A C 1
ATOM 810 O O . LEU A 1 111 ? 26.529 11.017 -23.245 1.00 82.19 111 LEU A O 1
ATOM 814 N N . SER A 1 112 ? 27.542 9.019 -23.434 1.00 84.88 112 SER A N 1
ATOM 815 C CA . SER A 1 112 ? 28.058 9.165 -24.785 1.00 84.88 112 SER A CA 1
ATOM 816 C C . SER A 1 112 ? 27.463 8.107 -25.716 1.00 84.88 112 SER A C 1
ATOM 818 O O . SER A 1 112 ? 26.982 7.052 -25.297 1.00 84.88 112 SER A O 1
ATOM 820 N N . VAL A 1 113 ? 27.507 8.380 -27.023 1.00 82.50 113 VAL A N 1
ATOM 821 C CA . VAL A 1 113 ? 27.183 7.375 -28.047 1.00 82.50 113 VAL A CA 1
ATOM 822 C C . VAL A 1 113 ? 28.102 6.167 -27.857 1.00 82.50 113 VAL A C 1
ATOM 824 O O . VAL A 1 113 ? 29.320 6.323 -27.795 1.00 82.50 113 VAL A O 1
ATOM 827 N N . GLY A 1 114 ? 27.522 4.968 -27.801 1.00 82.50 114 GLY A N 1
ATOM 828 C CA . GLY A 1 114 ? 28.266 3.727 -27.564 1.00 82.50 114 GLY A CA 1
ATOM 829 C C . GLY A 1 114 ? 28.251 3.230 -26.115 1.00 82.50 114 GLY A C 1
ATOM 830 O O . GLY A 1 114 ? 28.596 2.068 -25.894 1.00 82.50 114 GLY A O 1
ATOM 831 N N . ASP A 1 115 ? 27.801 4.039 -25.154 1.00 85.94 115 ASP A N 1
ATOM 832 C CA . ASP A 1 115 ? 27.638 3.587 -23.770 1.00 85.94 115 ASP A CA 1
ATOM 833 C C . ASP A 1 115 ? 26.420 2.670 -23.659 1.00 85.94 115 ASP A C 1
ATOM 835 O O . ASP A 1 115 ? 25.351 3.005 -24.152 1.00 85.94 115 ASP A O 1
ATOM 839 N N . ALA A 1 116 ? 26.566 1.515 -23.010 1.00 86.81 116 ALA A N 1
ATOM 840 C CA . ALA A 1 116 ? 25.446 0.657 -22.630 1.00 86.81 116 ALA A CA 1
ATOM 841 C C . ALA A 1 116 ? 25.167 0.813 -21.132 1.00 86.81 116 ALA A C 1
ATOM 843 O O . ALA A 1 116 ? 26.096 1.007 -20.345 1.00 86.81 116 ALA A O 1
ATOM 844 N N . ILE A 1 117 ? 23.904 0.678 -20.727 1.00 87.44 117 ILE A N 1
ATOM 845 C CA . ILE A 1 117 ? 23.518 0.725 -19.312 1.00 87.44 117 ILE A CA 1
ATOM 846 C C . ILE A 1 117 ? 23.025 -0.647 -18.874 1.00 87.44 117 ILE A C 1
ATOM 848 O O . ILE A 1 117 ? 22.109 -1.223 -19.461 1.00 87.44 117 ILE A O 1
ATOM 852 N N . GLU A 1 118 ? 23.599 -1.141 -17.785 1.00 89.75 118 GLU A N 1
ATOM 853 C CA . GLU A 1 118 ? 23.141 -2.341 -17.100 1.00 89.75 118 GLU A CA 1
ATOM 854 C C . GLU A 1 118 ? 22.540 -1.961 -15.748 1.00 89.75 118 GLU A C 1
ATOM 856 O O . GLU A 1 118 ? 23.178 -1.296 -14.929 1.00 89.75 118 GLU A O 1
ATOM 861 N N . ILE A 1 119 ? 21.305 -2.402 -15.499 1.00 87.06 119 ILE A N 1
ATOM 862 C CA . ILE A 1 119 ? 20.763 -2.389 -14.144 1.00 87.06 119 ILE A CA 1
ATOM 863 C C . ILE A 1 119 ? 21.321 -3.616 -13.428 1.00 87.06 119 ILE A C 1
ATOM 865 O O . ILE A 1 119 ? 21.044 -4.740 -13.830 1.00 87.06 119 ILE A O 1
ATOM 869 N N . THR A 1 120 ? 22.076 -3.410 -12.352 1.00 87.00 120 THR A N 1
ATOM 870 C CA . THR A 1 120 ? 22.678 -4.506 -11.570 1.00 87.00 120 THR A CA 1
ATOM 871 C C . THR A 1 120 ? 21.852 -4.901 -10.350 1.00 87.00 120 THR A C 1
ATOM 873 O O . THR A 1 120 ? 21.977 -6.017 -9.854 1.00 87.00 120 THR A O 1
ATOM 876 N N . THR A 1 121 ? 20.975 -4.008 -9.881 1.00 87.06 121 THR A N 1
ATOM 877 C CA . THR A 1 121 ? 19.985 -4.282 -8.833 1.00 87.06 121 THR A CA 1
ATOM 878 C C . THR A 1 121 ? 18.707 -3.491 -9.097 1.00 87.06 121 THR A C 1
ATOM 880 O O . THR A 1 121 ? 18.760 -2.338 -9.525 1.00 87.06 121 THR A O 1
ATOM 883 N N . LEU A 1 122 ? 17.552 -4.105 -8.840 1.00 88.38 122 LEU A N 1
ATOM 884 C CA . LEU A 1 122 ? 16.255 -3.433 -8.888 1.00 88.38 122 LEU A CA 1
ATOM 885 C C . LEU A 1 122 ? 15.366 -3.980 -7.777 1.00 88.38 122 LEU A C 1
ATOM 887 O O . LEU A 1 122 ? 14.708 -5.002 -7.952 1.00 88.38 122 LEU A O 1
ATOM 891 N N . ASP A 1 123 ? 15.344 -3.266 -6.659 1.00 89.69 123 ASP A N 1
ATOM 892 C CA . ASP A 1 123 ? 14.478 -3.575 -5.528 1.00 89.69 123 ASP A CA 1
ATOM 893 C C . ASP A 1 123 ? 13.298 -2.607 -5.506 1.00 89.69 123 ASP A C 1
ATOM 895 O O . ASP A 1 123 ? 13.457 -1.387 -5.368 1.00 89.69 123 ASP A O 1
ATOM 899 N N . VAL A 1 124 ? 12.097 -3.165 -5.623 1.00 91.06 124 VAL A N 1
ATOM 900 C CA . VAL A 1 124 ? 10.840 -2.428 -5.534 1.00 91.06 124 VAL A CA 1
ATOM 901 C C . VAL A 1 124 ? 10.220 -2.672 -4.166 1.00 91.06 124 VAL A C 1
ATOM 903 O O . VAL A 1 124 ? 10.133 -3.811 -3.714 1.00 91.06 124 VAL A O 1
ATOM 906 N N . ARG A 1 125 ? 9.775 -1.601 -3.508 1.00 89.00 125 ARG A N 1
ATOM 907 C CA . ARG A 1 125 ? 9.140 -1.639 -2.185 1.00 89.00 125 ARG A CA 1
ATOM 908 C C . ARG A 1 125 ? 7.793 -0.922 -2.212 1.00 89.00 125 ARG A C 1
ATOM 910 O O . ARG A 1 125 ? 7.559 -0.072 -3.075 1.00 89.00 125 ARG A O 1
ATOM 917 N N . LEU A 1 126 ? 6.921 -1.244 -1.264 1.00 83.06 126 LEU A N 1
ATOM 918 C CA . LEU A 1 126 ? 5.755 -0.425 -0.928 1.00 83.06 126 LEU A CA 1
ATOM 919 C C . LEU A 1 126 ? 6.068 0.306 0.375 1.00 83.06 126 LEU A C 1
ATOM 921 O O . LEU A 1 126 ? 6.424 -0.344 1.343 1.00 83.06 126 LEU A O 1
ATOM 925 N N . GLY A 1 127 ? 5.987 1.641 0.367 1.00 69.00 127 GLY A N 1
ATOM 926 C CA . GLY A 1 127 ? 6.176 2.466 1.566 1.00 69.00 127 GLY A CA 1
ATOM 927 C C . GLY A 1 127 ? 7.549 2.360 2.257 1.00 69.00 127 GLY A C 1
ATOM 928 O O . GLY A 1 127 ? 8.453 1.646 1.829 1.00 69.00 127 GLY A O 1
ATOM 929 N N . ASP A 1 128 ? 7.712 3.149 3.320 1.00 61.41 128 ASP A N 1
ATOM 930 C CA . ASP A 1 128 ? 8.834 3.095 4.281 1.00 61.41 128 ASP A CA 1
ATOM 931 C C . ASP A 1 128 ? 8.344 3.433 5.706 1.00 61.41 128 ASP A C 1
ATOM 933 O O . ASP A 1 128 ? 9.129 3.749 6.595 1.00 61.41 128 ASP A O 1
ATOM 937 N N . ASP A 1 129 ? 7.026 3.439 5.933 1.00 62.66 129 ASP A N 1
ATOM 938 C CA . ASP A 1 129 ? 6.457 3.925 7.187 1.00 62.66 129 ASP A CA 1
ATOM 939 C C . ASP A 1 129 ? 6.173 2.755 8.135 1.00 62.66 129 ASP A C 1
ATOM 941 O O . ASP A 1 129 ? 5.204 2.015 8.003 1.00 62.66 129 ASP A O 1
ATOM 945 N N . THR A 1 130 ? 7.054 2.597 9.120 1.00 64.38 130 THR A N 1
ATOM 946 C CA . THR A 1 130 ? 6.961 1.573 10.169 1.00 64.38 130 THR A CA 1
ATOM 947 C C . THR A 1 130 ? 5.971 1.935 11.281 1.00 64.38 130 THR A C 1
ATOM 949 O O . THR A 1 130 ? 5.852 1.202 12.263 1.00 64.38 130 THR A O 1
ATOM 952 N N . THR A 1 131 ? 5.266 3.063 11.159 1.00 62.50 131 THR A N 1
ATOM 953 C CA . THR A 1 131 ? 4.360 3.598 12.187 1.00 62.50 131 THR A CA 1
ATOM 954 C C . THR A 1 131 ? 2.927 3.797 11.702 1.00 62.50 131 THR A C 1
ATOM 956 O O . THR A 1 131 ? 2.008 3.823 12.522 1.00 62.50 131 THR A O 1
ATOM 959 N N . SER A 1 132 ? 2.714 3.899 10.390 1.00 66.50 132 SER A N 1
ATOM 960 C CA . SER A 1 132 ? 1.395 3.953 9.764 1.00 66.50 132 SER A CA 1
ATOM 961 C C . SER A 1 132 ? 1.469 3.423 8.336 1.00 66.50 132 SER A C 1
ATOM 963 O O . SER A 1 132 ? 2.400 3.746 7.610 1.00 66.50 132 SER A O 1
ATOM 965 N N . GLY A 1 133 ? 0.513 2.596 7.921 1.00 80.69 133 GLY A N 1
ATOM 966 C CA . GLY A 1 133 ? 0.556 2.004 6.587 1.00 80.69 133 GLY A CA 1
ATOM 967 C C . GLY A 1 133 ? -0.065 0.619 6.512 1.00 80.69 133 GLY A C 1
ATOM 968 O O . GLY A 1 133 ? -0.773 0.190 7.427 1.00 80.69 133 GLY A O 1
ATOM 969 N N . PHE A 1 134 ? 0.207 -0.070 5.403 1.00 90.00 134 PHE A N 1
ATOM 970 C CA . PHE A 1 134 ? -0.149 -1.473 5.248 1.00 90.00 134 PHE A CA 1
ATOM 971 C C . PHE A 1 134 ? 0.770 -2.340 6.101 1.00 90.00 134 PHE A C 1
ATOM 973 O O . PHE A 1 134 ? 1.930 -2.007 6.325 1.00 90.00 134 PHE A O 1
ATOM 980 N N . SER A 1 135 ? 0.254 -3.476 6.559 1.00 91.50 135 SER A N 1
ATOM 981 C CA . SER A 1 135 ? 1.098 -4.498 7.163 1.00 91.50 135 SER A CA 1
ATOM 982 C C . SER A 1 135 ? 2.008 -5.150 6.135 1.00 91.50 135 SER A C 1
ATOM 984 O O . SER A 1 135 ? 1.680 -5.190 4.945 1.00 91.50 135 SER A O 1
ATOM 986 N N . ASN A 1 136 ? 3.096 -5.772 6.594 1.00 90.50 136 ASN A N 1
ATOM 987 C CA . ASN A 1 136 ? 3.996 -6.503 5.705 1.00 90.50 136 ASN A CA 1
ATOM 988 C C . ASN A 1 136 ? 3.231 -7.574 4.921 1.00 90.50 136 ASN A C 1
ATOM 990 O O . ASN A 1 136 ? 3.475 -7.767 3.736 1.00 90.50 136 ASN A O 1
ATOM 994 N N . ALA A 1 137 ? 2.271 -8.259 5.549 1.00 91.50 137 ALA A N 1
ATOM 995 C CA . ALA A 1 137 ? 1.469 -9.275 4.872 1.00 91.50 137 ALA A CA 1
ATOM 996 C C . ALA A 1 137 ? 0.701 -8.698 3.671 1.00 91.50 137 ALA A C 1
ATOM 998 O O . ALA A 1 137 ? 0.692 -9.304 2.594 1.00 91.50 137 ALA A O 1
ATOM 999 N N . ILE A 1 138 ? 0.101 -7.515 3.832 1.00 93.81 138 ILE A N 1
ATOM 1000 C CA . ILE A 1 138 ? -0.603 -6.832 2.746 1.00 93.81 138 ILE A CA 1
ATOM 1001 C C . ILE A 1 138 ? 0.377 -6.285 1.715 1.00 93.81 138 ILE A C 1
ATOM 1003 O O . ILE A 1 138 ? 0.183 -6.525 0.527 1.00 93.81 138 ILE A O 1
ATOM 1007 N N . GLU A 1 139 ? 1.458 -5.628 2.123 1.00 93.19 139 GLU A N 1
ATOM 1008 C CA . GLU A 1 139 ? 2.455 -5.106 1.186 1.00 93.19 139 GLU A CA 1
ATOM 1009 C C . GLU A 1 139 ? 3.046 -6.213 0.303 1.00 93.19 139 GLU A C 1
ATOM 1011 O O . GLU A 1 139 ? 3.109 -6.081 -0.919 1.00 93.19 139 GLU A O 1
ATOM 1016 N N . LEU A 1 140 ? 3.401 -7.355 0.891 1.00 94.69 140 LEU A N 1
ATOM 1017 C CA . LEU A 1 140 ? 3.889 -8.513 0.145 1.00 94.69 140 LEU A CA 1
ATOM 1018 C C . LEU A 1 140 ? 2.835 -9.031 -0.836 1.00 94.69 140 LEU A C 1
ATOM 1020 O O . LEU A 1 140 ? 3.159 -9.347 -1.984 1.00 94.69 140 LEU A O 1
ATOM 1024 N N . ALA A 1 141 ? 1.571 -9.120 -0.421 1.00 95.44 141 ALA A N 1
ATOM 1025 C CA . ALA A 1 141 ? 0.491 -9.561 -1.297 1.00 95.44 141 ALA A CA 1
ATOM 1026 C C . ALA A 1 141 ? 0.267 -8.590 -2.469 1.00 95.44 141 ALA A C 1
ATOM 1028 O O . ALA A 1 141 ? 0.090 -9.036 -3.603 1.00 95.44 141 ALA A O 1
ATOM 1029 N N . LEU A 1 142 ? 0.349 -7.281 -2.228 1.00 95.62 142 LEU A N 1
ATOM 1030 C CA . LEU A 1 142 ? 0.200 -6.245 -3.251 1.00 95.62 142 LEU A CA 1
ATOM 1031 C C . LEU A 1 142 ? 1.397 -6.190 -4.210 1.00 95.62 142 LEU A C 1
ATOM 1033 O O . LEU A 1 142 ? 1.202 -6.061 -5.418 1.00 95.62 142 LEU A O 1
ATOM 1037 N N . LEU A 1 143 ? 2.629 -6.369 -3.725 1.00 96.25 143 LEU A N 1
ATOM 1038 C CA . LEU A 1 143 ? 3.803 -6.517 -4.595 1.00 96.25 143 LEU A CA 1
ATOM 1039 C C . LEU A 1 143 ? 3.681 -7.759 -5.484 1.00 96.25 143 LEU A C 1
ATOM 1041 O O . LEU A 1 143 ? 3.924 -7.690 -6.689 1.00 96.25 143 LEU A O 1
ATOM 1045 N N . A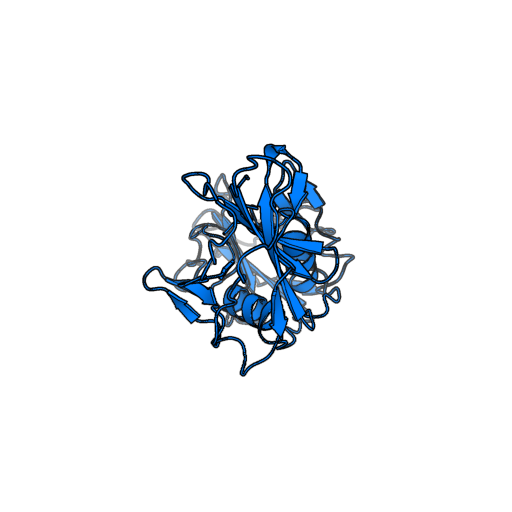SN A 1 144 ? 3.254 -8.892 -4.919 1.00 97.38 144 ASN A N 1
ATOM 1046 C CA . ASN A 1 144 ? 2.997 -10.104 -5.698 1.00 97.38 144 ASN A CA 1
ATOM 1047 C C . ASN A 1 144 ? 1.854 -9.901 -6.712 1.00 97.38 144 ASN A C 1
ATOM 1049 O O . ASN A 1 144 ? 1.937 -10.431 -7.821 1.00 97.38 144 ASN A O 1
ATOM 1053 N N . HIS A 1 145 ? 0.824 -9.123 -6.370 1.00 96.81 145 HIS A N 1
ATOM 1054 C CA . HIS A 1 145 ? -0.231 -8.738 -7.305 1.00 96.81 145 HIS A CA 1
ATOM 1055 C C . HIS A 1 145 ? 0.365 -7.997 -8.501 1.00 96.81 145 HIS A C 1
ATOM 1057 O O . HIS A 1 145 ? 0.257 -8.479 -9.623 1.00 96.81 145 HIS A O 1
ATOM 1063 N N . VAL A 1 146 ? 1.078 -6.895 -8.272 1.00 96.94 146 VAL A N 1
ATOM 1064 C CA . VAL A 1 146 ? 1.595 -6.042 -9.355 1.00 96.94 146 VAL A CA 1
ATOM 1065 C C . VAL A 1 146 ? 2.654 -6.745 -10.209 1.00 96.94 146 VAL A C 1
ATOM 1067 O O . VAL A 1 146 ? 2.612 -6.650 -11.431 1.00 96.94 146 VAL A O 1
ATOM 1070 N N . PHE A 1 147 ? 3.605 -7.448 -9.592 1.00 96.81 147 PHE A N 1
ATOM 1071 C CA . PHE A 1 147 ? 4.817 -7.905 -10.288 1.00 96.81 147 PHE A CA 1
ATOM 1072 C C . PHE A 1 147 ? 4.845 -9.403 -10.602 1.00 96.81 147 PHE A C 1
ATOM 1074 O O . PHE A 1 147 ? 5.550 -9.826 -11.518 1.00 96.81 147 PHE A O 1
ATOM 1081 N N . ARG A 1 148 ? 4.053 -10.233 -9.910 1.00 96.62 148 ARG A N 1
ATOM 1082 C CA . ARG A 1 148 ? 3.976 -11.684 -10.189 1.00 96.62 148 ARG A CA 1
ATOM 1083 C C . ARG A 1 148 ? 2.659 -12.124 -10.811 1.00 96.62 148 ARG A C 1
ATOM 1085 O O . ARG A 1 148 ? 2.547 -13.293 -11.174 1.00 96.62 148 ARG A O 1
ATOM 1092 N N . GLY A 1 149 ? 1.681 -11.226 -10.925 1.00 93.81 149 GLY A N 1
ATOM 1093 C CA . GLY A 1 149 ? 0.353 -11.549 -11.440 1.00 93.81 149 GLY A CA 1
ATOM 1094 C C . GLY A 1 149 ? -0.488 -12.377 -10.466 1.00 93.81 149 GLY A C 1
ATOM 1095 O O . GLY A 1 149 ? -1.516 -12.929 -10.855 1.00 93.81 149 GLY A O 1
ATOM 1096 N N . THR A 1 150 ? -0.070 -12.490 -9.201 1.00 95.50 150 THR A N 1
ATOM 1097 C CA . THR A 1 150 ? -0.834 -13.202 -8.172 1.00 95.50 150 THR A CA 1
ATOM 1098 C C . THR A 1 150 ? -1.982 -12.321 -7.703 1.00 95.50 150 THR A C 1
ATOM 1100 O O . THR A 1 150 ? -1.784 -11.425 -6.888 1.00 95.50 150 THR A O 1
ATOM 1103 N N . VAL A 1 151 ? -3.194 -12.574 -8.194 1.00 94.69 151 VAL A N 1
ATOM 1104 C CA . VAL A 1 151 ? -4.366 -11.746 -7.881 1.00 94.69 151 VAL A CA 1
ATOM 1105 C C . VAL A 1 151 ? -4.638 -11.709 -6.373 1.00 94.69 151 VAL A C 1
ATOM 1107 O O . VAL A 1 151 ? -5.133 -12.667 -5.783 1.00 94.69 151 VAL A O 1
ATOM 1110 N N . TYR A 1 152 ? -4.353 -10.568 -5.751 1.00 94.94 152 TYR A N 1
ATOM 1111 C CA . TYR A 1 152 ? -4.899 -10.224 -4.441 1.00 94.94 152 TYR A CA 1
ATOM 1112 C C . TYR A 1 152 ? -6.427 -10.098 -4.512 1.00 94.94 152 TYR A C 1
ATOM 1114 O O . TYR A 1 152 ? -6.955 -9.328 -5.313 1.00 94.94 152 TYR A O 1
ATOM 1122 N N . THR A 1 153 ? -7.121 -10.853 -3.660 1.00 93.88 153 THR A N 1
ATOM 1123 C CA . THR A 1 153 ? -8.578 -10.786 -3.511 1.00 93.88 153 THR A CA 1
ATOM 1124 C C . THR A 1 153 ? -8.901 -10.036 -2.221 1.00 93.88 153 THR A C 1
ATOM 1126 O O . THR A 1 153 ? -8.559 -10.541 -1.148 1.00 93.88 153 THR A O 1
ATOM 1129 N N . PRO A 1 154 ? -9.535 -8.852 -2.283 1.00 93.12 154 PRO A N 1
ATOM 1130 C CA . PRO A 1 154 ? -9.909 -8.133 -1.076 1.00 93.12 154 PRO A CA 1
ATOM 1131 C C . PRO A 1 154 ? -10.940 -8.908 -0.251 1.00 93.12 154 PRO A C 1
ATOM 1133 O O . PRO A 1 154 ? -11.808 -9.582 -0.815 1.00 93.12 154 PRO A O 1
ATOM 1136 N N . PRO A 1 155 ? -10.889 -8.799 1.087 1.00 94.38 155 PRO A N 1
ATOM 1137 C CA . PRO A 1 155 ? -11.891 -9.412 1.946 1.00 94.38 155 PRO A CA 1
ATOM 1138 C C . PRO A 1 155 ? -13.255 -8.748 1.733 1.00 94.38 155 PRO A C 1
ATOM 1140 O O . PRO A 1 155 ? -13.339 -7.542 1.498 1.00 94.38 155 PRO A O 1
ATOM 1143 N N . ALA A 1 156 ? -14.333 -9.525 1.864 1.00 95.12 156 ALA A N 1
ATOM 1144 C CA . ALA A 1 156 ? -15.699 -9.010 1.738 1.00 95.12 156 ALA A CA 1
ATOM 1145 C C . ALA A 1 156 ? -16.088 -8.065 2.888 1.00 95.12 156 ALA A C 1
ATOM 1147 O O . ALA A 1 156 ? -16.909 -7.169 2.701 1.00 95.12 156 ALA A O 1
ATOM 1148 N N . ASN A 1 157 ? -15.493 -8.258 4.068 1.00 96.31 157 ASN A N 1
ATOM 1149 C CA . ASN A 1 157 ? -15.668 -7.408 5.238 1.00 96.31 157 ASN A CA 1
ATOM 1150 C C . ASN A 1 157 ? -14.308 -6.988 5.789 1.00 96.31 157 ASN A C 1
ATOM 1152 O O . ASN A 1 157 ? -13.346 -7.750 5.737 1.00 96.31 157 ASN A O 1
ATOM 1156 N N . LEU A 1 158 ? -14.264 -5.789 6.353 1.00 96.81 158 LEU A N 1
ATOM 1157 C CA . LEU A 1 158 ? -13.158 -5.279 7.145 1.00 96.81 158 LEU A CA 1
ATOM 1158 C C . LEU A 1 158 ? -13.577 -5.223 8.605 1.00 96.81 158 LEU A C 1
ATOM 1160 O O . LEU A 1 158 ? -14.720 -4.886 8.917 1.00 96.81 158 LEU A O 1
ATOM 1164 N N . PHE A 1 159 ? -12.643 -5.536 9.489 1.00 97.12 159 PHE A N 1
ATOM 1165 C CA . PHE A 1 159 ? -12.892 -5.615 10.916 1.00 97.12 159 PHE A CA 1
ATOM 1166 C C . PHE A 1 159 ? -12.075 -4.555 11.644 1.00 97.12 159 PHE A C 1
ATOM 1168 O O . PHE A 1 159 ? -10.861 -4.489 11.477 1.00 97.12 159 PHE A O 1
ATOM 1175 N N . PHE A 1 160 ? -12.737 -3.724 12.439 1.00 96.44 160 PHE A N 1
ATOM 1176 C CA . PHE A 1 160 ? -12.138 -2.577 13.112 1.00 96.44 160 PHE A CA 1
ATOM 1177 C C . PHE A 1 160 ? -12.056 -2.827 14.607 1.00 96.44 160 PHE A C 1
ATOM 1179 O O . PHE A 1 160 ? -13.037 -3.235 15.235 1.00 96.44 160 PHE A O 1
ATOM 1186 N N . ASP A 1 161 ? -10.893 -2.528 15.175 1.00 95.62 161 ASP A N 1
ATOM 1187 C CA . ASP A 1 161 ? -10.659 -2.588 16.608 1.00 95.62 161 ASP A CA 1
ATOM 1188 C C . ASP A 1 161 ? -10.009 -1.301 17.132 1.00 95.62 161 ASP A C 1
ATOM 1190 O O . ASP A 1 161 ? -9.155 -0.715 16.467 1.00 95.62 161 ASP A O 1
ATOM 1194 N N . ALA A 1 162 ? -10.386 -0.887 18.343 1.00 94.31 162 ALA A N 1
ATOM 1195 C CA . ALA A 1 162 ? -9.789 0.226 19.066 1.00 94.31 162 ALA A CA 1
ATOM 1196 C C . ALA A 1 162 ? -8.770 -0.268 20.100 1.00 94.31 162 ALA A C 1
ATOM 1198 O O . ALA A 1 162 ? -9.021 -1.193 20.876 1.00 94.31 162 ALA A O 1
ATOM 1199 N N . TYR A 1 163 ? -7.618 0.389 20.118 1.00 95.00 163 TYR A N 1
ATOM 1200 C CA . TYR A 1 163 ? -6.466 0.014 20.923 1.00 95.00 163 TYR A CA 1
ATOM 1201 C C . TYR A 1 163 ? -6.038 1.163 21.825 1.00 95.00 163 TYR A C 1
ATOM 1203 O O . TYR A 1 163 ? -5.936 2.303 21.373 1.00 95.00 163 TYR A O 1
ATOM 1211 N N . SER A 1 164 ? -5.703 0.858 23.078 1.00 95.38 164 SER A N 1
ATOM 1212 C CA . SER A 1 164 ? -5.050 1.793 24.001 1.00 95.38 164 SER A CA 1
ATOM 1213 C C . SER A 1 164 ? -3.539 1.855 23.796 1.00 95.38 164 SER A C 1
ATOM 1215 O O . SER A 1 164 ? -2.887 2.838 24.138 1.00 95.38 164 SER A O 1
ATOM 1217 N N . THR A 1 165 ? -2.971 0.816 23.191 1.00 94.50 165 THR A N 1
ATOM 1218 C CA . THR A 1 165 ? -1.610 0.792 22.653 1.00 94.50 165 THR A CA 1
ATOM 1219 C C . THR A 1 165 ? -1.671 0.124 21.293 1.00 94.50 165 THR A C 1
ATOM 1221 O O . THR A 1 165 ? -2.180 -0.990 21.194 1.00 94.50 165 THR A O 1
ATOM 1224 N N . ALA A 1 166 ? -1.190 0.807 20.257 1.00 92.38 166 ALA A N 1
ATOM 1225 C CA . ALA A 1 166 ? -1.235 0.304 18.890 1.00 92.38 166 ALA A CA 1
ATOM 1226 C C . ALA A 1 166 ? -0.482 -1.036 18.760 1.00 92.38 166 ALA A C 1
ATOM 1228 O O . ALA A 1 166 ? 0.589 -1.179 19.360 1.00 92.38 166 ALA A O 1
ATOM 1229 N N . PRO A 1 167 ? -0.999 -2.005 17.986 1.00 93.00 167 PRO A N 1
ATOM 1230 C CA . PRO A 1 167 ? -0.186 -3.129 17.548 1.00 93.00 167 PRO A CA 1
ATOM 1231 C C . PRO A 1 167 ? 0.892 -2.644 16.567 1.00 93.00 167 PRO A C 1
ATOM 1233 O O . PRO A 1 167 ? 0.776 -1.574 15.962 1.00 93.00 167 PRO A O 1
ATOM 1236 N N . SER A 1 168 ? 1.941 -3.444 16.402 1.00 90.81 168 SER A N 1
ATOM 1237 C CA . SER A 1 168 ? 2.949 -3.253 15.358 1.00 90.81 168 SER A CA 1
ATOM 1238 C C . SER A 1 168 ? 2.279 -3.258 13.983 1.00 90.81 168 SER A C 1
ATOM 1240 O O . SER A 1 168 ? 1.542 -4.190 13.665 1.00 90.81 168 SER A O 1
ATOM 1242 N N . VAL A 1 169 ? 2.538 -2.246 13.147 1.00 88.75 169 VAL A N 1
ATOM 1243 C CA . VAL A 1 169 ? 1.990 -2.223 11.781 1.00 88.75 169 VAL A CA 1
ATOM 1244 C C . VAL A 1 169 ? 2.557 -3.364 10.936 1.00 88.75 169 VAL A C 1
ATOM 1246 O O . VAL A 1 169 ? 1.834 -3.924 10.124 1.00 88.75 169 VAL A O 1
ATOM 1249 N N . ALA A 1 170 ? 3.808 -3.769 11.176 1.00 87.12 170 ALA A N 1
ATOM 1250 C CA . ALA A 1 170 ? 4.505 -4.764 10.367 1.00 87.12 170 ALA A CA 1
ATOM 1251 C C . ALA A 1 170 ? 3.791 -6.126 10.359 1.00 87.12 170 ALA A C 1
ATOM 1253 O O . ALA A 1 170 ? 3.679 -6.765 9.315 1.00 87.12 170 ALA A O 1
ATOM 1254 N N . ASP A 1 171 ? 3.294 -6.571 11.512 1.00 86.62 171 ASP A N 1
ATOM 1255 C CA . ASP A 1 171 ? 2.792 -7.936 11.704 1.00 86.62 171 ASP A CA 1
ATOM 1256 C C . ASP A 1 171 ? 1.546 -8.037 12.597 1.00 86.62 171 ASP A C 1
ATOM 1258 O O . ASP A 1 171 ? 1.030 -9.132 12.815 1.00 86.62 171 ASP A O 1
ATOM 1262 N N . GLY A 1 172 ? 1.040 -6.918 13.118 1.00 89.69 172 GLY A N 1
ATOM 1263 C CA . GLY A 1 172 ? -0.094 -6.897 14.040 1.00 89.69 172 GLY A CA 1
ATOM 1264 C C . GLY A 1 172 ? 0.230 -7.406 15.441 1.00 89.69 172 GLY A C 1
ATOM 1265 O O . GLY A 1 172 ? -0.684 -7.546 16.253 1.00 89.69 172 GLY A O 1
ATOM 1266 N N . SER A 1 173 ? 1.501 -7.682 15.745 1.00 90.69 173 SER A N 1
ATOM 1267 C CA . SER A 1 173 ? 1.909 -8.181 17.055 1.00 90.69 173 SER A CA 1
ATOM 1268 C C . SER A 1 173 ? 1.859 -7.092 18.131 1.00 90.69 173 SER A C 1
ATOM 1270 O O . SER A 1 173 ? 1.973 -5.891 17.868 1.00 90.69 173 SER A O 1
ATOM 1272 N N . GLY A 1 174 ? 1.690 -7.526 19.380 1.00 90.88 174 GLY A N 1
ATOM 1273 C CA . GLY A 1 174 ? 1.560 -6.623 20.518 1.00 90.88 174 GLY A CA 1
ATOM 1274 C C . GLY A 1 174 ? 0.244 -5.844 20.510 1.00 90.88 174 GLY A C 1
ATOM 1275 O O . GLY A 1 174 ? -0.793 -6.337 20.069 1.00 90.88 174 GLY A O 1
ATOM 1276 N N . GLY A 1 175 ? 0.295 -4.625 21.044 1.00 92.25 175 GLY A N 1
ATOM 1277 C CA . GLY A 1 175 ? -0.878 -3.790 21.264 1.00 92.25 175 GLY A CA 1
ATOM 1278 C C . GLY A 1 175 ? -1.763 -4.261 22.422 1.00 92.25 175 GLY A C 1
ATOM 1279 O O . GLY A 1 175 ? -1.728 -5.409 22.860 1.00 92.25 175 GLY A O 1
ATOM 1280 N N . THR A 1 176 ? -2.580 -3.339 22.919 1.00 95.12 176 THR A N 1
ATOM 1281 C CA . THR A 1 176 ? -3.551 -3.594 23.987 1.00 95.12 176 THR A CA 1
ATOM 1282 C C . THR A 1 176 ? -4.902 -3.088 23.521 1.00 95.12 176 THR A C 1
ATOM 1284 O O . THR A 1 176 ? -5.042 -1.901 23.217 1.00 95.12 176 THR A O 1
ATOM 1287 N N . LEU A 1 177 ? -5.888 -3.982 23.443 1.00 93.62 177 LEU A N 1
ATOM 1288 C CA . LEU A 1 177 ? -7.260 -3.593 23.129 1.00 93.62 177 LEU A CA 1
ATOM 1289 C C . LEU A 1 177 ? -7.783 -2.644 24.202 1.00 93.62 177 LEU A C 1
ATOM 1291 O O . LEU A 1 177 ? -7.506 -2.810 25.393 1.00 93.62 177 LEU A O 1
ATOM 1295 N N . THR A 1 178 ? -8.552 -1.651 23.778 1.00 91.31 178 THR A N 1
ATOM 1296 C CA . THR A 1 178 ? -9.329 -0.862 24.725 1.00 91.31 178 THR A CA 1
ATOM 1297 C C . THR A 1 178 ? -10.485 -1.712 25.242 1.00 91.31 178 THR A C 1
ATOM 1299 O O . THR A 1 178 ? -11.160 -2.388 24.471 1.00 91.31 178 THR A O 1
ATOM 1302 N N . ASP A 1 179 ? -10.734 -1.637 26.546 1.00 88.31 179 ASP A N 1
ATOM 1303 C CA . ASP A 1 179 ? -11.937 -2.177 27.165 1.00 88.31 179 ASP A CA 1
ATOM 1304 C C . ASP A 1 179 ? -12.729 -1.031 27.798 1.00 88.31 179 ASP A C 1
ATOM 1306 O O . ASP A 1 179 ? -12.186 -0.242 28.571 1.00 88.31 179 ASP A O 1
ATOM 1310 N N . TYR A 1 180 ? -14.002 -0.938 27.426 1.00 91.19 180 TYR A N 1
ATOM 1311 C CA . TYR A 1 180 ? -15.003 -0.030 27.991 1.00 91.19 180 TYR A CA 1
ATOM 1312 C C . TYR A 1 180 ? -16.332 -0.769 28.262 1.00 91.19 180 TYR A C 1
ATOM 1314 O O . TYR A 1 180 ? -17.431 -0.201 28.190 1.00 91.19 180 TYR A O 1
ATOM 1322 N N . GLY A 1 181 ? -16.238 -2.071 28.555 1.00 89.62 181 GLY A N 1
ATOM 1323 C CA . GLY A 1 181 ? -17.347 -2.949 28.910 1.00 89.62 181 GLY A CA 1
ATOM 1324 C C . GLY A 1 181 ? -17.937 -3.641 27.686 1.00 89.62 181 GLY A C 1
ATOM 1325 O O . GLY A 1 181 ? -17.561 -4.760 27.359 1.00 89.62 181 GLY A O 1
ATOM 1326 N N . SER A 1 182 ? -18.859 -2.982 26.982 1.00 85.56 182 SER A N 1
ATOM 1327 C CA . SER A 1 182 ? -19.560 -3.563 25.820 1.00 85.56 182 SER A CA 1
ATOM 1328 C C . SER A 1 182 ? -18.750 -3.526 24.519 1.00 85.56 182 SER A C 1
ATOM 1330 O O . SER A 1 182 ? -19.320 -3.562 23.431 1.00 85.56 182 SER A O 1
ATOM 1332 N N . TYR A 1 183 ? -17.423 -3.428 24.614 1.00 90.25 183 TYR A N 1
ATOM 1333 C CA . TYR A 1 183 ? -16.548 -3.366 23.452 1.00 90.25 183 TYR A CA 1
ATOM 1334 C C . TYR A 1 183 ? -16.690 -4.628 22.589 1.00 90.25 183 TYR A C 1
ATOM 1336 O O . TYR A 1 183 ? -16.556 -5.754 23.071 1.00 90.25 183 TYR A O 1
ATOM 1344 N N . ALA A 1 184 ? -16.894 -4.431 21.290 1.00 91.12 184 ALA A N 1
ATOM 1345 C CA . ALA A 1 184 ? -16.851 -5.490 20.297 1.00 91.12 184 ALA A CA 1
ATOM 1346 C C . ALA A 1 184 ? -16.160 -4.986 19.028 1.00 91.12 184 ALA A C 1
ATOM 1348 O O . ALA A 1 184 ? -16.259 -3.810 18.677 1.00 91.12 184 ALA A O 1
ATOM 1349 N N . GLN A 1 185 ? -15.482 -5.902 18.337 1.00 94.75 185 GLN A N 1
ATOM 1350 C CA . GLN A 1 185 ? -14.929 -5.647 17.011 1.00 94.75 185 GLN A CA 1
ATOM 1351 C C . GLN A 1 185 ? -16.067 -5.298 16.040 1.00 94.75 185 GLN A C 1
ATOM 1353 O O . GLN A 1 185 ? -17.107 -5.962 16.033 1.00 94.75 185 GLN A O 1
ATOM 1358 N N . VAL A 1 186 ? -15.866 -4.279 15.207 1.00 96.44 186 VAL A N 1
ATOM 1359 C CA . VAL A 1 186 ? -16.884 -3.819 14.253 1.00 96.44 186 VAL A CA 1
ATOM 1360 C C . VAL A 1 186 ? -16.598 -4.403 12.877 1.00 96.44 186 VAL A C 1
ATOM 1362 O O . VAL A 1 186 ? -15.509 -4.216 12.346 1.00 96.44 186 VAL A O 1
ATOM 1365 N N . SER A 1 187 ? -17.574 -5.091 12.285 1.00 97.50 187 SER A N 1
ATOM 1366 C CA . SER A 1 187 ? -17.493 -5.611 10.915 1.00 97.50 187 SER A CA 1
ATOM 1367 C C . SER A 1 187 ? -18.180 -4.654 9.947 1.00 97.50 187 SER A C 1
ATOM 1369 O O . SER A 1 187 ? -19.356 -4.337 10.119 1.00 97.50 187 SER A O 1
ATOM 1371 N N . VAL A 1 188 ? -17.480 -4.248 8.892 1.00 97.62 188 VAL A N 1
ATOM 1372 C CA . VAL A 1 188 ? -17.978 -3.322 7.869 1.00 97.62 188 VAL A CA 1
ATOM 1373 C C . VAL A 1 188 ? -17.791 -3.943 6.492 1.00 97.62 188 VAL A C 1
ATOM 1375 O O . VAL A 1 188 ? -16.699 -4.394 6.158 1.00 97.62 188 VAL A O 1
ATOM 1378 N N . ALA A 1 189 ? -18.841 -3.941 5.669 1.00 97.50 189 ALA A N 1
ATOM 1379 C CA . ALA A 1 189 ? -18.746 -4.435 4.298 1.00 97.50 189 ALA A CA 1
ATOM 1380 C C . ALA A 1 189 ? -17.708 -3.635 3.495 1.00 97.50 189 ALA A C 1
ATOM 1382 O O . ALA A 1 189 ? -17.740 -2.402 3.482 1.00 97.50 189 ALA A O 1
ATOM 1383 N N . ASN A 1 190 ? -16.805 -4.331 2.810 1.00 96.62 190 ASN A N 1
ATOM 1384 C CA . ASN A 1 190 ? -15.732 -3.727 2.031 1.00 96.62 190 ASN A CA 1
ATOM 1385 C C . ASN A 1 190 ? -16.232 -3.357 0.629 1.00 96.62 190 ASN A C 1
ATOM 1387 O O . ASN A 1 190 ? -16.167 -4.154 -0.304 1.00 96.62 190 ASN A O 1
ATOM 1391 N N . ASN A 1 191 ? -16.798 -2.162 0.490 1.00 96.06 191 ASN A N 1
ATOM 1392 C CA . ASN A 1 191 ? -17.376 -1.690 -0.765 1.00 96.06 191 ASN A CA 1
ATOM 1393 C C . ASN A 1 191 ? -17.190 -0.177 -0.932 1.00 96.06 191 ASN A C 1
ATOM 1395 O O . ASN A 1 191 ? -16.849 0.525 0.020 1.00 96.06 191 ASN A O 1
ATOM 1399 N N . ALA A 1 192 ? -17.454 0.329 -2.136 1.00 94.69 192 ALA A N 1
ATOM 1400 C CA . ALA A 1 192 ? -17.296 1.745 -2.469 1.00 94.69 192 ALA A CA 1
ATOM 1401 C C . ALA A 1 192 ? -18.215 2.699 -1.675 1.00 94.69 192 ALA A C 1
ATOM 1403 O O . ALA A 1 192 ? -17.944 3.895 -1.625 1.00 94.69 192 ALA A O 1
ATOM 1404 N N . THR A 1 193 ? -19.288 2.204 -1.046 1.00 95.56 193 THR A N 1
ATOM 1405 C CA . THR A 1 193 ? -20.139 3.020 -0.163 1.00 95.56 193 THR A CA 1
ATOM 1406 C C . THR A 1 193 ? -19.444 3.293 1.168 1.00 95.56 193 THR A C 1
ATOM 1408 O O . THR A 1 193 ? -19.423 4.431 1.626 1.00 95.56 193 THR A O 1
ATOM 1411 N N . ASN A 1 194 ? -18.845 2.268 1.775 1.00 96.56 194 ASN A N 1
ATOM 1412 C CA . ASN A 1 194 ? -18.143 2.405 3.051 1.00 96.56 194 ASN A CA 1
ATOM 1413 C C . ASN A 1 194 ? -16.711 2.929 2.882 1.00 96.56 194 ASN A C 1
ATOM 1415 O O . ASN A 1 194 ? -16.192 3.574 3.790 1.00 96.56 194 ASN A O 1
ATOM 1419 N N . PHE A 1 195 ? -16.091 2.682 1.725 1.00 96.06 195 PHE A N 1
ATOM 1420 C CA . PHE A 1 195 ? -14.716 3.060 1.400 1.00 96.06 195 PHE A CA 1
ATOM 1421 C C . PHE A 1 195 ? -14.645 3.583 -0.049 1.00 96.06 195 PHE A C 1
ATOM 1423 O O . PHE A 1 195 ? -14.281 2.828 -0.958 1.00 96.06 195 PHE A O 1
ATOM 1430 N N . PRO A 1 196 ? -15.014 4.854 -0.295 1.00 95.75 196 PRO A N 1
ATOM 1431 C CA . PRO A 1 196 ? -15.007 5.460 -1.627 1.00 95.75 196 PRO A CA 1
ATOM 1432 C C . PRO A 1 196 ? -13.605 5.481 -2.235 1.00 95.75 196 PRO A C 1
ATOM 1434 O O . PRO A 1 196 ? -12.618 5.286 -1.528 1.00 95.75 196 PRO A O 1
ATOM 1437 N N . ASN A 1 197 ? -13.516 5.703 -3.547 1.00 94.69 197 ASN A N 1
ATOM 1438 C CA . ASN A 1 197 ? -12.239 5.726 -4.265 1.00 94.69 197 ASN A CA 1
ATOM 1439 C C . ASN A 1 197 ? -11.227 6.670 -3.604 1.00 94.69 197 ASN A C 1
ATOM 1441 O O . ASN A 1 197 ? -11.581 7.749 -3.119 1.00 94.69 197 ASN A O 1
ATOM 1445 N N . ALA A 1 198 ? -9.970 6.248 -3.607 1.00 93.12 198 ALA A N 1
ATOM 1446 C CA . ALA A 1 198 ? -8.856 6.992 -3.073 1.00 93.12 198 ALA A CA 1
ATOM 1447 C C . ALA A 1 198 ? -8.698 8.301 -3.843 1.00 93.12 198 ALA A C 1
ATOM 1449 O O . ALA A 1 198 ? -8.892 8.380 -5.061 1.00 93.12 198 ALA A O 1
ATOM 1450 N N . VAL A 1 199 ? -8.335 9.343 -3.109 1.00 90.38 199 VAL A N 1
ATOM 1451 C CA . VAL A 1 199 ? -8.115 10.675 -3.660 1.00 90.38 199 VAL A CA 1
ATOM 1452 C C . VAL A 1 199 ? -6.668 11.079 -3.466 1.00 90.38 199 VAL A C 1
ATOM 1454 O O . VAL A 1 199 ? -6.011 10.694 -2.499 1.00 90.38 199 VAL A O 1
ATOM 1457 N N . THR A 1 200 ? -6.179 11.895 -4.391 1.00 86.44 200 THR A N 1
ATOM 1458 C CA . THR A 1 200 ? -4.849 12.487 -4.275 1.00 86.44 200 THR A CA 1
ATOM 1459 C C . THR A 1 200 ? -4.947 13.773 -3.467 1.00 86.44 200 THR A C 1
ATOM 1461 O O . THR A 1 200 ? -5.641 14.702 -3.882 1.00 86.44 200 THR A O 1
ATOM 1464 N N . SER A 1 201 ? -4.233 13.855 -2.349 1.00 78.12 201 SER A N 1
ATOM 1465 C CA . SER A 1 201 ? -4.124 15.062 -1.527 1.00 78.12 201 SER A CA 1
ATOM 1466 C C . SER A 1 201 ? -2.657 15.423 -1.349 1.00 78.12 201 SER A C 1
ATOM 1468 O O . SER A 1 201 ? -1.903 14.649 -0.773 1.00 78.12 201 SER A O 1
ATOM 1470 N N . THR A 1 202 ? -2.226 16.586 -1.852 1.00 73.56 202 THR A N 1
ATOM 1471 C CA . THR A 1 202 ? -0.831 17.064 -1.713 1.00 73.56 202 THR A CA 1
ATOM 1472 C C . THR A 1 202 ? 0.228 16.006 -2.071 1.00 73.56 202 THR A C 1
ATOM 1474 O O . THR A 1 202 ? 1.222 15.865 -1.371 1.00 73.56 202 THR A O 1
ATOM 1477 N N . ASN A 1 203 ? 0.001 15.270 -3.166 1.00 72.06 203 ASN A N 1
ATOM 1478 C CA . ASN A 1 203 ? 0.795 14.129 -3.655 1.00 72.06 203 ASN A CA 1
ATOM 1479 C C . ASN A 1 203 ? 0.661 12.811 -2.876 1.00 72.06 203 ASN A C 1
ATOM 1481 O O . ASN A 1 203 ? 1.164 11.805 -3.359 1.00 72.06 203 ASN A O 1
ATOM 1485 N N . ASP A 1 204 ? -0.073 12.768 -1.767 1.00 82.31 204 ASP A N 1
ATOM 1486 C CA . ASP A 1 204 ? -0.398 11.534 -1.051 1.00 82.31 204 ASP A CA 1
ATOM 1487 C C . ASP A 1 204 ? -1.637 10.862 -1.652 1.00 82.31 204 ASP A C 1
ATOM 1489 O O . ASP A 1 204 ? -2.599 11.531 -2.037 1.00 82.31 204 ASP A O 1
ATOM 1493 N N . SER A 1 205 ? -1.640 9.530 -1.693 1.00 86.50 205 SER A N 1
ATOM 1494 C CA . SER A 1 205 ? -2.854 8.752 -1.945 1.00 86.50 205 SER A CA 1
ATOM 1495 C C . SER A 1 205 ? -3.551 8.492 -0.620 1.00 86.50 205 SER A C 1
ATOM 1497 O O . SER A 1 205 ? -2.979 7.850 0.266 1.00 86.50 205 SER A O 1
ATOM 1499 N N . VAL A 1 206 ? -4.778 8.992 -0.489 1.00 88.81 206 VAL A N 1
ATOM 1500 C CA . VAL A 1 206 ? -5.555 8.937 0.750 1.00 88.81 206 VAL A CA 1
ATOM 1501 C C . VAL A 1 206 ? -6.836 8.146 0.528 1.00 88.81 206 VAL A C 1
ATOM 1503 O O . VAL A 1 206 ? -7.611 8.434 -0.387 1.00 88.81 206 VAL A O 1
ATOM 1506 N N . LYS A 1 207 ? -7.077 7.171 1.405 1.00 91.56 207 LYS A N 1
ATOM 1507 C CA . LYS A 1 207 ? -8.335 6.433 1.506 1.00 91.56 207 LYS A CA 1
ATOM 1508 C C . LYS A 1 207 ? -9.083 6.873 2.759 1.00 91.56 207 LYS A C 1
ATOM 1510 O O . LYS A 1 207 ? -8.507 6.888 3.849 1.00 91.56 207 LYS A O 1
ATOM 1515 N N . SER A 1 208 ? -10.371 7.165 2.610 1.00 92.25 208 SER A N 1
ATOM 1516 C CA . SER A 1 208 ? -11.235 7.606 3.708 1.00 92.25 208 SER A CA 1
ATOM 1517 C C . SER A 1 208 ? -12.448 6.697 3.891 1.00 92.25 208 SER A C 1
ATOM 1519 O O . SER A 1 208 ? -12.805 5.925 3.000 1.00 92.25 208 SER A O 1
ATOM 1521 N N . THR A 1 209 ? -13.105 6.810 5.043 1.00 94.50 209 THR A N 1
ATOM 1522 C CA . THR A 1 209 ? -14.458 6.278 5.251 1.00 94.50 209 THR A CA 1
ATOM 1523 C C . THR A 1 209 ? -15.482 7.047 4.406 1.00 94.50 209 THR A C 1
ATOM 1525 O O . THR A 1 209 ? -15.397 8.267 4.270 1.00 94.50 209 THR A O 1
ATOM 1528 N N . GLY A 1 210 ? -16.466 6.339 3.850 1.00 95.75 210 GLY A N 1
ATOM 1529 C CA . GLY A 1 210 ? -17.652 6.902 3.180 1.00 95.75 210 GLY A CA 1
ATOM 1530 C C . GLY A 1 210 ? -18.932 6.834 4.019 1.00 95.75 210 GLY A C 1
ATOM 1531 O O . GLY A 1 210 ? -19.950 7.428 3.661 1.00 95.75 210 GLY A O 1
ATOM 1532 N N . ALA A 1 211 ? -18.872 6.135 5.153 1.00 95.94 211 ALA A N 1
ATOM 1533 C CA . ALA A 1 211 ? -19.919 6.060 6.159 1.00 95.94 211 ALA A CA 1
ATOM 1534 C C . ALA A 1 211 ? -19.295 6.080 7.561 1.00 95.94 211 ALA A C 1
ATOM 1536 O O . ALA A 1 211 ? -18.136 5.705 7.739 1.00 95.94 211 ALA A O 1
ATOM 1537 N N . GLN A 1 212 ? -20.066 6.523 8.556 1.00 96.50 212 GLN A N 1
ATOM 1538 C CA . GLN A 1 212 ? -19.660 6.406 9.955 1.00 96.50 212 GLN A CA 1
ATOM 1539 C C . GLN A 1 212 ? -19.560 4.924 10.343 1.00 96.50 212 GLN A C 1
ATOM 1541 O O . GLN A 1 212 ? -20.410 4.123 9.956 1.00 96.50 212 GLN A O 1
ATOM 1546 N N . ILE A 1 213 ? -18.522 4.570 11.101 1.00 96.69 213 ILE A N 1
ATOM 1547 C CA . ILE A 1 213 ? -18.332 3.221 11.646 1.00 96.69 213 ILE A CA 1
ATOM 1548 C C . ILE A 1 213 ? -18.562 3.298 13.151 1.00 96.69 213 ILE A C 1
ATOM 1550 O O . ILE A 1 213 ? -17.742 3.866 13.873 1.00 96.69 213 ILE A O 1
ATOM 1554 N N . ASP A 1 214 ? -19.680 2.746 13.607 1.00 95.44 214 ASP A N 1
ATOM 1555 C CA . ASP A 1 214 ? -20.096 2.777 15.006 1.00 95.44 214 ASP A CA 1
ATOM 1556 C C . ASP A 1 214 ? -19.587 1.560 15.776 1.00 95.44 214 ASP A C 1
ATOM 1558 O O . ASP A 1 214 ? -19.818 0.413 15.389 1.00 95.44 214 ASP A O 1
ATOM 1562 N N . PHE A 1 215 ? -18.940 1.817 16.909 1.00 94.50 215 PHE A N 1
ATOM 1563 C CA . PHE A 1 215 ? -18.726 0.814 17.942 1.00 94.50 215 PHE A CA 1
ATOM 1564 C C . PHE A 1 215 ? -19.910 0.831 18.914 1.00 94.50 215 PHE A C 1
ATOM 1566 O O . PHE A 1 215 ? -20.663 1.805 19.004 1.00 94.50 215 PHE A O 1
ATOM 1573 N N . ILE A 1 216 ? -20.078 -0.253 19.670 1.00 93.44 216 ILE A N 1
ATOM 1574 C CA . ILE A 1 216 ? -21.111 -0.316 20.707 1.00 93.44 216 ILE A CA 1
ATOM 1575 C C . ILE A 1 216 ? -20.830 0.765 21.761 1.00 93.44 216 ILE A C 1
ATOM 1577 O O . ILE A 1 216 ? -19.681 0.988 22.145 1.00 93.44 216 ILE A O 1
ATOM 1581 N N . GLN A 1 217 ? -21.889 1.437 22.225 1.00 94.00 217 GLN A N 1
ATOM 1582 C CA . GLN A 1 217 ? -21.797 2.446 23.279 1.00 94.00 217 GLN A CA 1
ATOM 1583 C C . GLN A 1 217 ? -21.075 1.880 24.507 1.00 94.00 217 GLN A C 1
ATOM 1585 O O . GLN A 1 217 ? -21.347 0.762 24.952 1.00 94.00 217 GLN A O 1
ATOM 1590 N N . ALA A 1 218 ? -20.171 2.674 25.074 1.00 94.56 218 ALA A N 1
ATOM 1591 C CA . ALA A 1 218 ? -19.437 2.280 26.262 1.00 94.56 218 ALA A CA 1
ATOM 1592 C C . ALA A 1 218 ? -20.381 2.065 27.449 1.00 94.56 218 ALA A C 1
ATOM 1594 O O . ALA A 1 218 ? -21.232 2.905 27.739 1.00 94.56 218 ALA A O 1
ATOM 1595 N N . THR A 1 219 ? -20.211 0.953 28.164 1.00 96.12 219 THR A N 1
ATOM 1596 C CA . THR A 1 219 ? -21.000 0.636 29.369 1.00 96.12 219 THR A CA 1
ATOM 1597 C C . THR A 1 219 ? -20.194 0.778 30.651 1.00 96.12 219 THR A C 1
ATOM 1599 O O . THR A 1 219 ? -20.767 0.798 31.739 1.00 96.12 219 THR A O 1
ATOM 1602 N N . SER A 1 220 ? -18.879 0.941 30.542 1.00 94.81 220 SER A N 1
ATOM 1603 C CA . SER A 1 220 ? -17.990 1.319 31.634 1.00 94.81 220 SER A CA 1
ATOM 1604 C C . SER A 1 220 ? -16.975 2.351 31.158 1.00 94.81 220 SER A C 1
ATOM 1606 O O . SER A 1 220 ? -16.764 2.531 29.959 1.00 94.81 220 SER A O 1
ATOM 1608 N N . ASP A 1 221 ? -16.331 3.019 32.109 1.00 94.56 221 ASP A N 1
ATOM 1609 C CA . ASP A 1 221 ? -15.192 3.874 31.798 1.00 94.56 221 ASP A CA 1
ATOM 1610 C C . ASP A 1 221 ? -14.024 3.017 31.308 1.00 94.56 221 ASP A C 1
ATOM 1612 O O . ASP A 1 221 ? -13.747 1.948 31.863 1.00 94.56 221 ASP A O 1
ATOM 1616 N N . ALA A 1 222 ? -13.342 3.484 30.264 1.00 91.38 222 ALA A N 1
ATOM 1617 C CA . ALA A 1 222 ? -12.138 2.831 29.793 1.00 91.38 222 ALA A CA 1
ATOM 1618 C C . ALA A 1 222 ? -11.006 3.023 30.802 1.00 91.38 222 ALA A C 1
ATOM 1620 O O . ALA A 1 222 ? -10.746 4.129 31.277 1.00 91.38 222 ALA A O 1
ATOM 1621 N N . THR A 1 223 ? -10.270 1.951 31.080 1.00 89.19 223 THR A N 1
ATOM 1622 C CA . THR A 1 223 ? -9.079 2.003 31.944 1.00 89.19 223 THR A CA 1
ATOM 1623 C C . THR A 1 223 ? -7.901 2.713 31.276 1.00 89.19 223 THR A C 1
ATOM 1625 O O . THR A 1 223 ? -6.916 3.051 31.931 1.00 89.19 223 THR A O 1
ATOM 1628 N N . SER A 1 224 ? -7.969 2.931 29.962 1.00 93.81 224 SER A N 1
ATOM 1629 C CA . SER A 1 224 ? -6.966 3.638 29.170 1.00 93.81 224 SER A CA 1
ATOM 1630 C C . SER A 1 224 ? -7.601 4.277 27.938 1.00 93.81 224 SER A C 1
ATOM 1632 O O . SER A 1 224 ? -8.548 3.741 27.363 1.00 93.81 224 SER A O 1
ATOM 1634 N N . ASN A 1 225 ? -7.051 5.413 27.510 1.00 94.88 225 ASN A N 1
ATOM 1635 C CA . ASN A 1 225 ? -7.519 6.127 26.324 1.00 94.88 225 ASN A CA 1
ATOM 1636 C C . ASN A 1 225 ? -7.304 5.297 25.054 1.00 94.88 225 ASN A C 1
ATOM 1638 O O . ASN A 1 225 ? -6.290 4.616 24.931 1.00 94.88 225 ASN A O 1
ATOM 1642 N N . ILE A 1 226 ? -8.200 5.432 24.075 1.00 94.62 226 ILE A N 1
ATOM 1643 C CA . ILE A 1 226 ? -7.990 4.916 22.719 1.00 94.62 226 ILE A CA 1
ATOM 1644 C C . ILE A 1 226 ? -6.861 5.717 22.071 1.00 94.62 226 ILE A C 1
ATOM 1646 O O . ILE A 1 226 ? -6.938 6.942 21.977 1.00 94.62 226 ILE A O 1
ATOM 1650 N N . ALA A 1 227 ? -5.823 5.028 21.616 1.00 94.38 227 ALA A N 1
ATOM 1651 C CA . ALA A 1 227 ? -4.639 5.589 20.978 1.00 94.38 227 ALA A CA 1
ATOM 1652 C C . ALA A 1 227 ? -4.483 5.166 19.511 1.00 94.38 227 ALA A C 1
ATOM 1654 O O . ALA A 1 227 ? -3.755 5.829 18.781 1.00 94.38 227 ALA A O 1
ATOM 1655 N N . ALA A 1 228 ? -5.147 4.099 19.060 1.00 92.94 228 ALA A N 1
ATOM 1656 C CA . ALA A 1 228 ? -5.114 3.676 17.662 1.00 92.94 228 ALA A CA 1
ATOM 1657 C C . ALA A 1 228 ? -6.372 2.906 17.257 1.00 92.94 228 ALA A C 1
ATOM 1659 O O . ALA A 1 228 ? -7.057 2.323 18.101 1.00 92.94 228 ALA A O 1
ATOM 1660 N N . ILE A 1 229 ? -6.623 2.870 15.951 1.00 93.25 229 ILE A N 1
ATOM 1661 C CA . ILE A 1 229 ? -7.531 1.921 15.309 1.00 93.25 229 ILE A CA 1
ATOM 1662 C C . ILE A 1 229 ? -6.695 0.941 14.487 1.00 93.25 229 ILE A C 1
ATOM 1664 O O . ILE A 1 229 ? -5.780 1.357 13.781 1.00 93.25 229 ILE A O 1
ATOM 1668 N N . ALA A 1 230 ? -7.012 -0.347 14.552 1.00 94.44 230 ALA A N 1
ATOM 1669 C CA . ALA A 1 230 ? -6.460 -1.352 13.650 1.00 94.44 230 ALA A CA 1
ATOM 1670 C C . ALA A 1 230 ? -7.566 -1.926 12.762 1.00 94.44 230 ALA A C 1
ATOM 1672 O O . ALA A 1 230 ? -8.704 -2.096 13.209 1.00 94.44 230 ALA A O 1
ATOM 1673 N N . VAL A 1 231 ? -7.215 -2.225 11.514 1.00 95.69 231 VAL A N 1
ATOM 1674 C CA . VAL A 1 231 ? -8.106 -2.834 10.526 1.00 95.69 231 VAL A CA 1
ATOM 1675 C C . VAL A 1 231 ? -7.594 -4.223 10.184 1.00 95.69 231 VAL A C 1
ATOM 1677 O O . VAL A 1 231 ? -6.416 -4.387 9.880 1.00 95.69 231 VAL A O 1
ATOM 1680 N N . TRP A 1 232 ? -8.480 -5.210 10.188 1.00 95.94 232 TRP A N 1
ATOM 1681 C CA . TRP A 1 232 ? -8.188 -6.618 9.925 1.00 95.94 232 TRP A CA 1
ATOM 1682 C C . TRP A 1 232 ? -9.041 -7.116 8.759 1.00 95.94 232 TRP A C 1
ATOM 1684 O O . TRP A 1 232 ? -10.153 -6.628 8.542 1.00 95.94 232 TRP A O 1
ATOM 1694 N N . ASN A 1 233 ? -8.542 -8.094 8.005 1.00 93.56 233 ASN A N 1
ATOM 1695 C CA . ASN A 1 233 ? -9.298 -8.701 6.900 1.00 93.56 233 ASN A CA 1
ATOM 1696 C C . ASN A 1 233 ? -10.163 -9.897 7.333 1.00 93.56 233 ASN A C 1
ATOM 1698 O O . ASN A 1 233 ? -10.918 -10.431 6.522 1.00 93.56 233 ASN A O 1
ATOM 1702 N N . GLU A 1 234 ? -10.065 -10.305 8.597 1.00 90.56 234 GLU A N 1
ATOM 1703 C CA . GLU A 1 234 ? -10.789 -11.436 9.161 1.00 90.56 234 GLU A CA 1
ATOM 1704 C C . GLU A 1 234 ? -11.161 -11.174 10.628 1.00 90.56 234 GLU A C 1
ATOM 1706 O O . GLU A 1 234 ? -10.460 -10.468 11.366 1.00 90.56 234 GLU A O 1
ATOM 1711 N N . ALA A 1 235 ? -12.280 -11.763 11.054 1.00 91.06 235 ALA A N 1
ATOM 1712 C CA . ALA A 1 235 ? -12.689 -11.767 12.448 1.00 91.06 235 ALA A CA 1
ATOM 1713 C C . ALA A 1 235 ? -11.627 -12.452 13.324 1.00 91.06 235 ALA A C 1
ATOM 1715 O O . ALA A 1 235 ? -10.976 -13.410 12.916 1.00 91.06 235 ALA A O 1
ATOM 1716 N N . GLY A 1 236 ? -11.467 -11.983 14.561 1.00 90.06 236 GLY A N 1
ATOM 1717 C CA . GLY A 1 236 ? -10.524 -12.600 15.502 1.00 90.06 236 GLY A CA 1
ATOM 1718 C C . GLY A 1 236 ? -9.069 -12.140 15.368 1.00 90.06 236 GLY A C 1
ATOM 1719 O O . GLY A 1 236 ? -8.228 -12.649 16.103 1.00 90.06 236 GLY A O 1
ATOM 1720 N N . ARG A 1 237 ? -8.790 -11.122 14.535 1.00 91.12 237 ARG A N 1
ATOM 1721 C CA . ARG A 1 237 ? -7.516 -10.364 14.523 1.00 91.12 237 ARG A CA 1
ATOM 1722 C C . ARG A 1 237 ? -6.313 -11.197 14.066 1.00 91.12 237 ARG A C 1
ATOM 1724 O O . ARG A 1 237 ? -5.228 -11.112 14.629 1.00 91.12 237 ARG A O 1
ATOM 1731 N N . THR A 1 238 ? -6.520 -12.036 13.056 1.00 85.56 238 THR A N 1
ATOM 1732 C CA . THR A 1 238 ? -5.515 -12.989 12.555 1.00 85.56 238 THR A CA 1
ATOM 1733 C C . THR A 1 238 ? -4.614 -12.406 11.474 1.00 85.56 238 THR A C 1
ATOM 1735 O O . THR A 1 238 ? -3.479 -12.852 11.326 1.00 85.56 238 THR A O 1
ATOM 1738 N N . ASN A 1 239 ? -5.094 -11.419 10.714 1.00 90.69 239 ASN A N 1
ATOM 1739 C CA . ASN A 1 239 ? -4.335 -10.836 9.614 1.00 90.69 239 ASN A CA 1
ATOM 1740 C C . ASN A 1 239 ? -4.620 -9.328 9.487 1.00 90.69 239 ASN A C 1
ATOM 1742 O O . ASN A 1 239 ? -5.689 -8.881 9.053 1.00 90.69 239 ASN A O 1
ATOM 1746 N N . LEU A 1 240 ? -3.65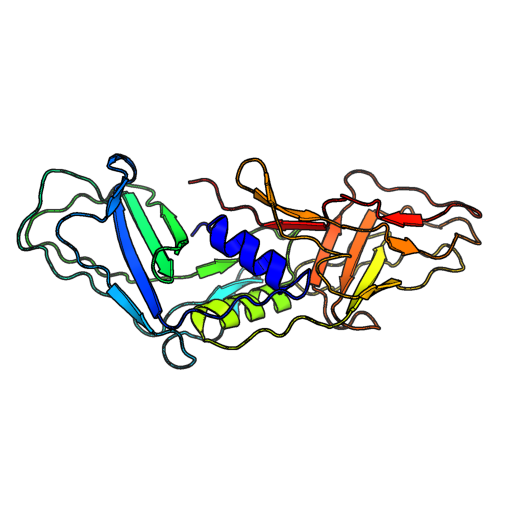6 -8.551 9.992 1.00 94.31 240 LEU A N 1
ATOM 1747 C CA . LEU A 1 240 ? -3.699 -7.095 10.049 1.00 94.31 240 LEU A CA 1
ATOM 1748 C C . LEU A 1 240 ? -3.615 -6.525 8.634 1.00 94.31 240 LEU A C 1
ATOM 1750 O O . LEU A 1 240 ? -2.748 -6.917 7.857 1.00 94.31 240 LEU A O 1
ATOM 1754 N N . ILE A 1 241 ? -4.462 -5.549 8.325 1.00 94.00 241 ILE A N 1
ATOM 1755 C CA . ILE A 1 241 ? -4.362 -4.755 7.101 1.00 94.00 241 ILE A CA 1
ATOM 1756 C C . ILE A 1 241 ? -3.551 -3.495 7.342 1.00 94.00 241 ILE A C 1
ATOM 1758 O O . ILE A 1 241 ? -2.604 -3.238 6.608 1.00 94.00 241 ILE A O 1
ATOM 1762 N N . ALA A 1 242 ? -3.957 -2.699 8.329 1.00 92.06 242 ALA A N 1
ATOM 1763 C CA . ALA A 1 242 ? -3.380 -1.389 8.591 1.00 92.06 242 ALA A CA 1
ATOM 1764 C C . ALA A 1 242 ? -3.629 -0.955 10.036 1.00 92.06 242 ALA A C 1
ATOM 1766 O O . ALA A 1 242 ? -4.591 -1.390 10.679 1.00 92.06 242 ALA A O 1
ATOM 1767 N N . VAL A 1 243 ? -2.782 -0.050 10.518 1.00 90.94 243 VAL A N 1
ATOM 1768 C CA . VAL A 1 243 ? -2.933 0.622 11.812 1.00 90.94 243 VAL A CA 1
ATOM 1769 C C . VAL A 1 243 ? -2.982 2.125 11.579 1.00 90.94 243 VAL A C 1
ATOM 1771 O O . VAL A 1 243 ? -2.141 2.679 10.873 1.00 90.94 243 VAL A O 1
ATOM 1774 N N . ALA A 1 244 ? -3.954 2.777 12.207 1.00 88.25 244 ALA A N 1
ATOM 1775 C CA . ALA A 1 244 ? -4.134 4.219 12.214 1.00 88.25 244 ALA A CA 1
ATOM 1776 C C . ALA A 1 244 ? -3.971 4.744 13.652 1.00 88.25 244 ALA A C 1
ATOM 1778 O O . ALA A 1 244 ? -4.930 4.726 14.436 1.00 88.25 244 ALA A O 1
ATOM 1779 N N . PRO A 1 245 ? -2.764 5.195 14.040 1.00 88.00 245 PRO A N 1
ATOM 1780 C CA . PRO A 1 245 ? -2.559 5.881 15.308 1.00 88.00 245 PRO A CA 1
ATOM 1781 C C . PRO A 1 245 ? -3.373 7.177 15.366 1.00 88.00 245 PRO A C 1
ATOM 1783 O O . PRO A 1 245 ? -3.446 7.931 14.395 1.00 88.00 245 PRO A O 1
ATOM 1786 N N . LEU A 1 246 ? -3.962 7.476 16.522 1.00 88.38 246 LEU A N 1
ATOM 1787 C CA . LEU A 1 246 ? -4.618 8.756 16.753 1.00 88.38 246 LEU A CA 1
ATOM 1788 C C . LEU A 1 246 ? -3.554 9.805 17.113 1.00 88.38 246 LEU A C 1
ATOM 1790 O O . LEU A 1 246 ? -2.780 9.579 18.045 1.00 88.38 246 LEU A O 1
ATOM 1794 N N . PRO A 1 247 ? -3.565 11.002 16.491 1.00 87.06 247 PRO A N 1
ATOM 1795 C CA . PRO A 1 247 ? -2.659 12.094 16.869 1.00 87.06 247 PRO A CA 1
ATOM 1796 C C . PRO A 1 247 ? -2.807 12.525 18.335 1.00 87.06 247 PRO A C 1
ATOM 1798 O O . PRO A 1 247 ? -1.909 13.117 18.928 1.00 87.06 247 PRO A O 1
ATOM 1801 N N . THR A 1 248 ? -3.973 12.269 18.927 1.00 91.62 248 THR A N 1
ATOM 1802 C CA . THR A 1 248 ? -4.253 12.515 20.340 1.00 91.62 248 THR A CA 1
ATOM 1803 C C . THR A 1 248 ? -5.142 11.402 20.860 1.00 91.62 248 THR A C 1
ATOM 1805 O O . THR A 1 248 ? -6.225 11.180 20.310 1.00 91.62 248 THR A O 1
ATOM 1808 N N . SER A 1 249 ? -4.703 10.728 21.925 1.00 93.50 249 SER A N 1
ATOM 1809 C CA . SER A 1 249 ? -5.485 9.659 22.536 1.00 93.50 249 SER A CA 1
ATOM 1810 C C . SER A 1 249 ? -6.795 10.196 23.119 1.00 93.50 249 SER A C 1
ATOM 1812 O O . SER A 1 249 ? -6.871 11.329 23.603 1.00 93.50 249 SER A O 1
ATOM 1814 N N . LYS A 1 250 ? -7.856 9.395 23.033 1.00 93.38 250 LYS A N 1
ATOM 1815 C CA . LYS A 1 250 ? -9.220 9.795 23.389 1.00 93.38 250 LYS A CA 1
ATOM 1816 C C . LYS A 1 250 ? -9.699 9.008 24.609 1.00 93.38 250 LYS A C 1
ATOM 1818 O O . LYS A 1 250 ? -9.693 7.777 24.550 1.00 93.38 250 LYS A O 1
ATOM 1823 N N . PRO A 1 251 ? -10.105 9.668 25.706 1.00 94.56 251 PRO A N 1
ATOM 1824 C CA . PRO A 1 251 ? -10.764 8.975 26.804 1.00 94.56 251 PRO A CA 1
ATOM 1825 C C . PRO A 1 251 ? -12.140 8.477 26.355 1.00 94.56 251 PRO A C 1
ATOM 1827 O O . PRO A 1 251 ? -12.759 9.063 25.465 1.00 94.56 251 PRO A O 1
ATOM 1830 N N . VAL A 1 252 ? -12.617 7.413 26.994 1.00 94.94 252 VAL A N 1
ATOM 1831 C CA . VAL A 1 252 ? -13.970 6.887 26.802 1.00 94.94 252 VAL A CA 1
ATOM 1832 C C . VAL A 1 252 ? -14.581 6.665 28.174 1.00 94.94 252 VAL A C 1
ATOM 1834 O O . VAL A 1 252 ? -13.997 5.981 29.012 1.00 94.94 252 VAL A O 1
ATOM 1837 N N . GLN A 1 253 ? -15.745 7.260 28.398 1.00 95.94 253 GLN A N 1
ATOM 1838 C CA . GLN A 1 253 ? -16.535 7.087 29.614 1.00 95.94 253 GLN A CA 1
ATOM 1839 C C . GLN A 1 253 ? -17.810 6.304 29.314 1.00 95.94 253 GLN A C 1
ATOM 1841 O O . GLN A 1 253 ? -18.277 6.276 28.172 1.00 95.94 253 GLN A O 1
ATOM 1846 N N . SER A 1 254 ? -18.408 5.714 30.346 1.00 96.06 254 SER A N 1
ATOM 1847 C CA . SER A 1 254 ? -19.717 5.073 30.230 1.00 96.06 254 SER A CA 1
ATOM 1848 C C . SER A 1 254 ? -20.746 6.038 29.616 1.00 96.06 254 SER A C 1
ATOM 1850 O O . SER A 1 254 ? -20.803 7.223 29.951 1.00 96.06 254 SER A O 1
ATOM 1852 N N . GLY A 1 255 ? -21.531 5.547 28.658 1.00 94.50 255 GLY A N 1
ATOM 1853 C CA . GLY A 1 255 ? -22.494 6.324 27.875 1.00 94.50 255 GLY A CA 1
ATOM 1854 C C . GLY A 1 255 ? -21.909 7.058 26.661 1.00 94.50 255 GLY A C 1
ATOM 1855 O O . GLY A 1 255 ? -22.666 7.640 25.884 1.00 94.50 255 GLY A O 1
ATOM 1856 N N . ASN A 1 256 ? -20.589 7.048 26.450 1.00 94.75 256 ASN A N 1
ATOM 1857 C CA . ASN A 1 256 ? -19.994 7.625 25.241 1.00 94.75 256 ASN A CA 1
ATOM 1858 C C . ASN A 1 256 ? -20.246 6.726 24.024 1.00 94.75 256 ASN A C 1
ATOM 1860 O O . ASN A 1 256 ? -20.076 5.507 24.086 1.00 94.75 256 ASN A O 1
ATOM 1864 N N . ASN A 1 257 ? -20.580 7.350 22.894 1.00 92.50 257 ASN A N 1
ATOM 1865 C CA . ASN A 1 257 ? -20.563 6.682 21.596 1.00 92.50 257 ASN A CA 1
ATOM 1866 C C . ASN A 1 257 ? -19.146 6.757 21.029 1.00 92.50 257 ASN A C 1
ATOM 1868 O O . ASN A 1 257 ? -18.595 7.849 20.878 1.00 92.50 257 ASN A O 1
ATOM 1872 N N . VAL A 1 258 ? -18.571 5.602 20.708 1.00 92.00 258 VAL A N 1
ATOM 1873 C CA . VAL A 1 258 ? -17.267 5.494 20.051 1.00 92.00 258 VAL A CA 1
ATOM 1874 C C . VAL A 1 258 ? -17.519 5.208 18.576 1.00 92.00 258 VAL A C 1
ATOM 1876 O O . VAL A 1 258 ? -18.235 4.270 18.242 1.00 92.00 258 VAL A O 1
ATOM 1879 N N . TYR A 1 259 ? -16.964 6.025 17.686 1.00 94.19 259 TYR A N 1
ATOM 1880 C CA . TYR A 1 259 ? -17.167 5.880 16.248 1.00 94.19 259 TYR A CA 1
ATOM 1881 C C . TYR A 1 259 ? -15.997 6.460 15.454 1.00 94.19 259 TYR A C 1
ATOM 1883 O O . TYR A 1 259 ? -15.260 7.324 15.937 1.00 94.19 259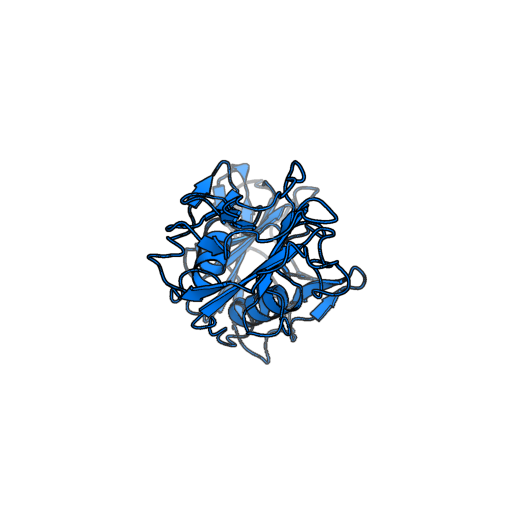 TYR A O 1
ATOM 1891 N N . ILE A 1 260 ? -15.855 6.001 14.213 1.00 94.56 260 ILE A N 1
ATOM 1892 C CA . ILE A 1 260 ? -15.010 6.627 13.194 1.00 94.56 260 ILE A CA 1
ATOM 1893 C C . ILE A 1 260 ? -15.934 7.490 12.327 1.00 94.56 260 ILE A C 1
ATOM 1895 O O . ILE A 1 260 ? -16.864 6.942 11.729 1.00 94.56 260 ILE A O 1
ATOM 1899 N N . PRO A 1 261 ? -15.734 8.820 12.262 1.00 94.38 261 PRO A N 1
ATOM 1900 C CA . PRO A 1 261 ? -16.580 9.698 11.460 1.00 94.38 261 PRO A CA 1
ATOM 1901 C C . PRO A 1 261 ? -16.545 9.349 9.969 1.00 94.38 261 PRO A C 1
ATOM 1903 O O . PRO A 1 261 ? -15.574 8.774 9.477 1.00 94.38 261 PRO A O 1
ATOM 1906 N N . ASN A 1 262 ? -17.575 9.764 9.230 1.00 95.56 262 ASN A N 1
ATOM 1907 C CA . ASN A 1 262 ? -17.520 9.794 7.768 1.00 95.56 262 ASN A CA 1
ATOM 1908 C C . ASN A 1 262 ? -16.426 10.770 7.286 1.00 95.56 262 ASN A C 1
ATOM 1910 O O . ASN A 1 262 ? -16.240 11.831 7.883 1.00 95.56 262 ASN A O 1
ATOM 1914 N N . GLY A 1 263 ? -15.724 10.430 6.204 1.00 92.06 263 GLY A N 1
ATOM 1915 C CA . GLY A 1 263 ? -14.639 11.224 5.629 1.00 92.06 263 GLY A CA 1
ATOM 1916 C C . GLY A 1 263 ? -13.317 11.133 6.394 1.00 92.06 263 GLY A C 1
ATOM 1917 O O . GLY A 1 263 ? -12.356 11.803 6.019 1.00 92.06 263 GLY A O 1
ATOM 1918 N N . GLN A 1 264 ? -13.243 10.311 7.443 1.00 91.12 264 GLN A N 1
ATOM 1919 C CA . GLN A 1 264 ? -12.022 10.113 8.213 1.00 91.12 264 GLN A CA 1
ATOM 1920 C C . GLN A 1 264 ? -10.989 9.367 7.367 1.00 91.12 264 GLN A C 1
ATOM 1922 O O . GLN A 1 264 ? -11.288 8.322 6.791 1.00 91.12 264 GLN A O 1
ATOM 1927 N N . GLU A 1 265 ? -9.767 9.896 7.318 1.00 88.19 265 GLU A N 1
ATOM 1928 C CA . GLU A 1 265 ? -8.624 9.219 6.706 1.00 88.19 265 GLU A CA 1
ATOM 1929 C C . GLU A 1 265 ? -8.334 7.907 7.447 1.00 88.19 265 GLU A C 1
ATOM 1931 O O . GLU A 1 265 ? -8.179 7.901 8.672 1.00 88.19 265 GLU A O 1
ATOM 1936 N N . LEU A 1 266 ? -8.280 6.813 6.687 1.00 84.44 266 LEU A N 1
ATOM 1937 C CA . LEU A 1 266 ? -7.973 5.464 7.165 1.00 84.44 266 LEU A CA 1
ATOM 1938 C C . LEU A 1 266 ? -6.565 5.031 6.784 1.00 84.44 266 LEU A C 1
ATOM 1940 O O . LEU A 1 266 ? -5.884 4.388 7.577 1.00 84.44 266 LEU A O 1
ATOM 1944 N N . MET A 1 267 ? -6.170 5.334 5.548 1.00 85.81 267 MET A N 1
ATOM 1945 C CA . MET A 1 267 ? -4.921 4.865 4.972 1.00 85.81 267 MET A CA 1
ATOM 1946 C C . MET A 1 267 ? -4.313 5.942 4.090 1.00 85.81 267 MET A C 1
ATOM 1948 O O . MET A 1 267 ? -5.005 6.586 3.296 1.00 85.81 267 MET A O 1
ATOM 1952 N N . ARG A 1 268 ? -2.996 6.079 4.210 1.00 83.75 268 ARG A N 1
ATOM 1953 C CA . ARG A 1 268 ? -2.184 6.960 3.392 1.00 83.75 268 ARG A CA 1
ATOM 1954 C C . ARG A 1 268 ? -1.013 6.181 2.840 1.00 83.75 268 ARG A C 1
ATOM 1956 O O . ARG A 1 268 ? -0.213 5.632 3.589 1.00 83.75 268 ARG A O 1
ATOM 1963 N N . ILE A 1 269 ? -0.880 6.195 1.524 1.00 82.88 269 ILE A N 1
ATOM 1964 C CA . ILE A 1 269 ? 0.369 5.822 0.872 1.00 82.88 269 ILE A CA 1
ATOM 1965 C C . ILE A 1 269 ? 1.002 7.135 0.451 1.00 82.88 269 ILE A C 1
ATOM 1967 O O . ILE A 1 269 ? 0.372 7.914 -0.264 1.00 82.88 269 ILE A O 1
ATOM 1971 N N . LYS A 1 270 ? 2.225 7.385 0.915 1.00 79.25 270 LYS A N 1
ATOM 1972 C CA . LYS A 1 270 ? 3.017 8.541 0.501 1.00 79.25 270 LYS A CA 1
ATOM 1973 C C . LYS A 1 270 ? 3.884 8.125 -0.686 1.00 79.25 270 LYS A C 1
ATOM 1975 O O . LYS A 1 270 ? 4.873 7.417 -0.476 1.00 79.25 270 LYS A O 1
ATOM 1980 N N . PRO A 1 271 ? 3.559 8.525 -1.926 1.00 69.19 271 PRO A N 1
ATOM 1981 C CA . PRO A 1 271 ? 4.567 8.675 -2.961 1.00 69.19 271 PRO A CA 1
ATOM 1982 C C . PRO A 1 271 ? 5.750 9.422 -2.361 1.00 69.19 271 PRO A C 1
ATOM 1984 O O . PRO A 1 271 ? 5.602 10.540 -1.869 1.00 69.19 271 PRO A O 1
ATOM 1987 N N . THR A 1 272 ? 6.921 8.792 -2.314 1.00 57.72 272 THR A N 1
ATOM 1988 C CA . THR A 1 272 ? 8.129 9.524 -1.937 1.00 57.72 272 THR A CA 1
ATOM 1989 C C . THR A 1 272 ? 8.273 10.644 -2.965 1.00 57.72 272 THR A C 1
ATOM 1991 O O . THR A 1 272 ? 8.246 10.361 -4.161 1.00 57.72 272 THR A O 1
ATOM 1994 N N . ALA A 1 273 ? 8.298 11.901 -2.520 1.00 43.50 273 ALA A N 1
ATOM 1995 C CA . ALA A 1 273 ? 8.335 13.041 -3.429 1.00 43.50 273 ALA A CA 1
ATOM 1996 C C . ALA A 1 273 ? 9.478 12.868 -4.445 1.00 43.50 273 ALA A C 1
ATOM 1998 O O . ALA A 1 273 ? 10.589 12.501 -4.053 1.00 43.50 273 ALA A O 1
ATOM 1999 N N . ALA A 1 274 ? 9.160 13.072 -5.727 1.00 36.53 274 ALA A N 1
ATOM 2000 C CA . ALA A 1 274 ? 10.159 13.247 -6.776 1.00 36.53 274 ALA A CA 1
ATOM 2001 C C . ALA A 1 274 ? 10.929 14.553 -6.547 1.00 36.53 274 ALA A C 1
ATOM 2003 O O . ALA A 1 274 ? 10.280 15.541 -6.123 1.00 36.53 274 ALA A O 1
#

pLDDT: mean 89.24, std 8.73, range [36.53, 97.62]

Radius of gyration: 21.67 Å; chains: 1; bounding box: 51×35×64 Å

Foldseek 3Di:
DFFALVQQLQLLCVQFAVDDDAAFQKKWKFFDFPVVRDTFPFWDTDIQGFAPQQKPQFDADPVLFTKIWTPDWDKTFFGQDGDDFGFRQWMWIDRVPHTTDIDGDPDTHTDDGRDIDTDPTDIDGFADDFPWAFARVSRSQSCCVHRHVNDDGHAQKKKKFFFLAAAGRHFRPDTHGWDLPQWDIFIDGRRCQQWNGWDQDPRKTWIFGNAKGWTPAGQAWIPGFGFKMWMASDPPRRGTTIIGGDPDTHTHGHRDIDIDHGGHTDHIGHRPDD

Secondary structure (DSSP, 8-state):
-EEPHHHHHHHHHHHSS---PPPPSEEEEEEEETTTTEE-TT-PPEEEE-STTTBPPPEE-TTS-EEE-BSS--EEPPPS--SS-PPEEEEEEEETTEEEEEEEEEEEE---TT--EE-----EES---SSSEE-HHHHHHHHHHHHH-------SEEEEEEEEEPPPTTT--S-EE---SS--PEEEE-STTTSPPPEEETTEEEEE-SS-EEPPPPSS--SS-EEEEEEESSTTS-SEEEEEEEEEEE---TTPPPEEPTT-EEEEE-----